Protein AF-A0A2Z2MKT6-F1 (afdb_monomer_lite)

Secondary structure (DSSP, 8-state):
----------HHHHHHH-HHHHHHHTTSTTHHHHHHTHHHHHHHT-THHHHHHHHHHHHHHHHHHHHHHHHHHHHHHHHHHHHHHHHHHHHHHHHHHHHHHHHHHHHHHHHHHHHHHHHHHHHHHHHHHHHHHHHHHHHHHHHHHHHHHHHHHHHHHHHHHHHHHHHHHTS-TTSHHHHHHHHHHHHHHHHHHHHHHHHHHHHHHHHHHHHHHHHHHHHHHHHHHHHHHHHHHHHHHHHHHHHHHHHHHHHHHHHHHHHHH--SSHHHHHHHHHHHHHHSS-HHHHHHHHHHHHHHHHHHHHHHHHHHHHHHHHHHHHHHHHHHHHHHHHT--

Foldseek 3Di:
DPPPDPPQCAPVNCCVPPVVVVVVLVVQPVSVVLVVCRVVCRVVSHCVVSVVVSVVSVVVVVVVVVVVVVVVVVVVVVVVVVVVVVVVVVVVVVVVVVVVVVVVVVVVVVVVVVVVVVVVCVVVVVVVVVVVVVVVVVVVVVVVVVVVVVVVVVVVVVVVVVVVCVVCVVPDPDPVVVVVVVVVVVVVVVVVVVVVVVVVVVVVVVVVVVVVVVVVVVVVVVVVVVVVVVVVVVVVVVVVVVVVVVVVVVVVVQVVLCVVQVDPGSVRSVVSVVVCCVPVPPPVVVVVVVVVVVVVVVVVVVVVVVVVVVVVVVVVVVVVVVVVVVVVVVVVD

Sequence (333 aa):
MFDKGKSGITWDYLKERHPEILSELKTLREWDTVKSIVPESEKLDDYSLLALQALASLIREFHIERNILGERIEILNGKLEDLRTEVRESNSSLEKRIKALEDAIRDIQRKMLFVEGVSNLIPRINELEEKMEANQAELLARLEKRYAQLIEERVDEMINQRLQEFERSILGISGDLAKTLREMQEKHETLVIENYRLKKEVEPLKAALRARESEIAELRKKLARCNELNKKIDELQRRVKEYEERVGTLSPIEKELLEITGAPTPEGAIALVKRMKSEYVPRSKLTPLLAEVKRLKSRIEELEDENRSLREKNEKLGQALKMLLERGEEEGE

Radius of gyration: 55.71 Å; chains: 1; bounding box: 122×64×164 Å

Organism: Thermococcus profundus (NCBI:txid49899)

pLDDT: mean 85.47, std 13.44, range [38.0, 97.88]

Structure (mmCIF, N/CA/C/O backbone):
data_AF-A0A2Z2MKT6-F1
#
_entry.id   AF-A0A2Z2MKT6-F1
#
loop_
_atom_site.group_PDB
_atom_site.id
_atom_site.type_symbol
_atom_site.label_atom_id
_atom_site.label_alt_id
_atom_site.label_comp_id
_atom_site.label_asym_id
_atom_site.label_entity_id
_atom_site.label_seq_id
_atom_site.pdbx_PDB_ins_code
_atom_site.Cartn_x
_atom_site.Cartn_y
_atom_site.Cartn_z
_atom_site.occupancy
_atom_site.B_iso_or_equiv
_atom_site.auth_seq_id
_atom_site.auth_comp_id
_atom_site.auth_asym_id
_atom_site.auth_atom_id
_atom_site.pdbx_PDB_model_num
ATOM 1 N N . MET A 1 1 ? 65.022 4.794 -75.993 1.00 38.97 1 MET A N 1
ATOM 2 C CA . MET A 1 1 ? 63.906 5.623 -76.486 1.00 38.97 1 MET A CA 1
ATOM 3 C C . MET A 1 1 ? 62.897 5.687 -75.363 1.00 38.97 1 MET A C 1
ATOM 5 O O . MET A 1 1 ? 62.265 4.682 -75.085 1.00 38.97 1 MET A O 1
ATOM 9 N N . PHE A 1 2 ? 62.861 6.801 -74.636 1.00 38.22 2 PHE A N 1
ATOM 10 C CA . PHE A 1 2 ? 61.814 7.032 -73.648 1.00 38.22 2 PHE A CA 1
ATOM 11 C C . PHE A 1 2 ? 60.554 7.384 -74.430 1.00 38.22 2 PHE A C 1
ATOM 13 O O . PHE A 1 2 ? 60.544 8.395 -75.138 1.00 38.22 2 PHE A O 1
ATOM 20 N N . ASP A 1 3 ? 59.553 6.508 -74.373 1.00 39.09 3 ASP A N 1
ATOM 21 C CA . ASP A 1 3 ? 58.237 6.802 -74.919 1.00 39.09 3 ASP A CA 1
ATOM 22 C C . ASP A 1 3 ? 57.761 8.128 -74.332 1.00 39.09 3 ASP A C 1
ATOM 24 O O . ASP A 1 3 ? 57.785 8.347 -73.117 1.00 39.09 3 ASP A O 1
ATOM 28 N N . LYS A 1 4 ? 57.396 9.048 -75.226 1.00 38.00 4 LYS A N 1
ATOM 29 C CA . LYS A 1 4 ? 56.823 10.344 -74.881 1.00 38.00 4 LYS A CA 1
ATOM 30 C C . LYS A 1 4 ? 55.497 10.069 -74.183 1.00 38.00 4 LYS A C 1
ATOM 32 O O . LYS A 1 4 ? 54.496 9.776 -74.832 1.00 38.00 4 LYS A O 1
ATOM 37 N N . GLY A 1 5 ? 55.553 10.097 -72.856 1.00 41.53 5 GLY A N 1
ATOM 38 C CA . GLY A 1 5 ? 54.458 9.756 -71.972 1.00 41.53 5 GLY A CA 1
ATOM 39 C C . GLY A 1 5 ? 53.207 10.547 -72.313 1.00 41.53 5 GLY A C 1
ATOM 40 O O . GLY A 1 5 ? 53.200 11.776 -72.266 1.00 41.53 5 GLY A O 1
ATOM 41 N N . LYS A 1 6 ? 52.124 9.822 -72.589 1.00 49.78 6 LYS A N 1
ATOM 42 C CA . LYS A 1 6 ? 50.791 10.298 -72.238 1.00 49.78 6 LYS A CA 1
ATOM 43 C C . LYS A 1 6 ? 50.767 10.399 -70.713 1.00 49.78 6 LYS A C 1
ATOM 45 O O . LYS A 1 6 ? 50.411 9.446 -70.031 1.00 49.78 6 LYS A O 1
ATOM 50 N N . SER A 1 7 ? 51.244 11.519 -70.180 1.00 53.44 7 SER A N 1
ATOM 51 C CA . SER A 1 7 ? 51.191 11.859 -68.759 1.00 53.44 7 SER A CA 1
ATOM 52 C C . SER A 1 7 ? 49.772 12.295 -68.381 1.00 53.44 7 SER A C 1
ATOM 54 O O . SER A 1 7 ? 49.578 13.385 -67.849 1.00 53.44 7 SER A O 1
ATOM 56 N N . GLY A 1 8 ? 48.779 11.486 -68.747 1.00 61.91 8 GLY A N 1
ATOM 57 C CA . GLY A 1 8 ? 47.414 11.632 -68.262 1.00 61.91 8 GLY A CA 1
ATOM 58 C C . GLY A 1 8 ? 47.342 11.052 -66.856 1.00 61.91 8 GLY A C 1
ATOM 59 O O . GLY A 1 8 ? 48.018 10.064 -66.545 1.00 61.91 8 GLY A O 1
ATOM 60 N N . ILE A 1 9 ? 46.557 11.677 -65.987 1.00 72.44 9 ILE A N 1
ATOM 61 C CA . ILE A 1 9 ? 46.239 11.114 -64.675 1.00 72.44 9 ILE A CA 1
ATOM 62 C C . ILE A 1 9 ? 45.437 9.839 -64.956 1.00 72.44 9 ILE A C 1
ATOM 64 O O . ILE A 1 9 ? 44.327 9.905 -65.456 1.00 72.44 9 ILE A O 1
ATOM 68 N N . THR A 1 10 ? 46.003 8.663 -64.709 1.00 84.31 10 THR A N 1
ATOM 69 C CA . THR A 1 10 ? 45.304 7.377 -64.890 1.00 84.31 10 THR A CA 1
ATOM 70 C C . THR A 1 10 ? 44.830 6.834 -63.547 1.00 84.31 10 THR A C 1
ATOM 72 O O . THR A 1 10 ? 45.319 7.243 -62.489 1.00 84.31 10 THR A O 1
ATOM 75 N N . TRP A 1 11 ? 43.888 5.892 -63.551 1.00 84.88 11 TRP A N 1
ATOM 76 C CA . TRP A 1 11 ? 43.377 5.326 -62.307 1.00 84.88 11 TRP A CA 1
ATOM 77 C C . TRP A 1 11 ? 44.465 4.589 -61.529 1.00 84.88 11 TRP A C 1
ATOM 79 O O . TRP A 1 11 ? 44.512 4.646 -60.301 1.00 84.88 11 TRP A O 1
ATOM 89 N N . ASP A 1 12 ? 45.382 3.943 -62.245 1.00 86.06 12 ASP A N 1
ATOM 90 C CA . ASP A 1 12 ? 46.537 3.284 -61.645 1.00 86.06 12 ASP A CA 1
ATOM 91 C C . ASP A 1 12 ? 47.529 4.298 -61.055 1.00 86.06 12 ASP A C 1
ATOM 93 O O . ASP A 1 12 ? 48.023 4.084 -59.949 1.00 86.06 12 ASP 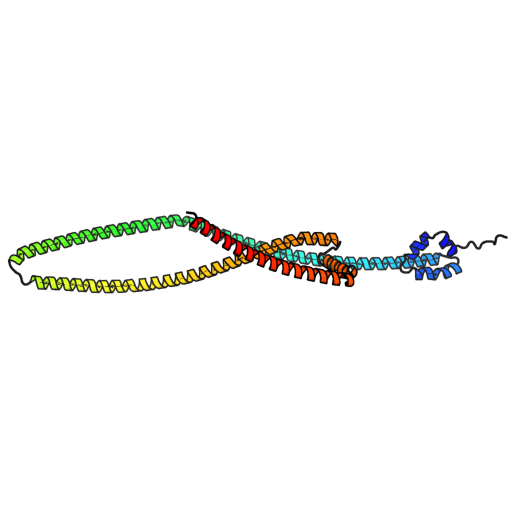A O 1
ATOM 97 N N . TYR A 1 13 ? 47.704 5.468 -61.684 1.00 86.88 13 TYR A N 1
ATOM 98 C CA . TYR A 1 13 ? 48.447 6.580 -61.080 1.00 86.88 13 TYR A CA 1
ATOM 99 C C . TYR A 1 13 ? 47.810 7.046 -59.759 1.00 86.88 13 TYR A C 1
ATOM 101 O O . TYR A 1 13 ? 48.517 7.229 -58.767 1.00 86.88 13 TYR A O 1
ATOM 109 N N . LEU A 1 14 ? 46.479 7.192 -59.702 1.00 83.62 14 LEU A N 1
ATOM 110 C CA . LEU A 1 14 ? 45.771 7.563 -58.467 1.00 83.62 14 LEU A CA 1
ATOM 111 C C . LEU A 1 14 ? 45.888 6.482 -57.380 1.00 83.62 14 LEU A C 1
ATOM 113 O O . LEU A 1 14 ? 46.044 6.823 -56.207 1.00 83.62 14 LEU A O 1
ATOM 117 N N . LYS A 1 15 ? 45.887 5.194 -57.748 1.00 86.44 15 LYS A N 1
ATOM 118 C CA . LYS A 1 15 ? 46.125 4.084 -56.806 1.00 86.44 15 LYS A CA 1
ATOM 119 C C . LYS A 1 15 ? 47.511 4.100 -56.191 1.00 86.44 15 LYS A C 1
ATOM 121 O O . LYS A 1 15 ? 47.635 3.842 -54.998 1.00 86.44 15 LYS A O 1
ATOM 126 N N . GLU A 1 16 ? 48.532 4.365 -56.996 1.00 88.69 16 GLU A N 1
ATOM 127 C CA . GLU A 1 16 ? 49.920 4.329 -56.541 1.00 88.69 16 GLU A CA 1
ATOM 128 C C . GLU A 1 16 ? 50.303 5.577 -55.741 1.00 88.69 16 GLU A C 1
ATOM 130 O O . GLU A 1 16 ? 51.014 5.476 -54.742 1.00 88.69 16 GLU A O 1
ATOM 135 N N . ARG A 1 17 ? 49.836 6.760 -56.160 1.00 89.31 17 ARG A N 1
ATOM 136 C CA . ARG A 1 17 ? 50.232 8.047 -55.562 1.00 89.31 17 ARG A CA 1
ATOM 137 C C . ARG A 1 17 ? 49.297 8.547 -54.466 1.00 89.31 17 ARG A C 1
ATOM 139 O O . ARG A 1 17 ? 49.757 9.285 -53.599 1.00 89.31 17 ARG A O 1
ATOM 146 N N . HIS A 1 18 ? 48.017 8.172 -54.496 1.00 88.25 18 HIS A N 1
ATOM 147 C CA . HIS A 1 18 ? 46.997 8.662 -53.561 1.00 88.25 18 HIS A CA 1
ATOM 148 C C . HIS A 1 18 ? 46.118 7.530 -52.995 1.00 88.25 18 HIS A C 1
ATOM 150 O O . HIS A 1 18 ? 44.888 7.578 -53.108 1.00 88.25 18 HIS A O 1
ATOM 156 N N . PRO A 1 19 ? 46.716 6.515 -52.343 1.00 90.00 19 PRO A N 1
ATOM 157 C CA . PRO A 1 19 ? 45.960 5.401 -51.772 1.00 90.00 19 PRO A CA 1
ATOM 158 C C . PRO A 1 19 ? 44.968 5.850 -50.687 1.00 90.00 19 PRO A C 1
ATOM 160 O O . PRO A 1 19 ? 43.903 5.251 -50.561 1.00 90.00 19 PRO A O 1
ATOM 163 N N . GLU A 1 20 ? 45.283 6.927 -49.960 1.00 90.62 20 GLU A N 1
ATOM 164 C CA . GLU A 1 20 ? 44.450 7.505 -48.895 1.00 90.62 20 GLU A CA 1
ATOM 165 C C . GLU A 1 20 ? 43.084 7.982 -49.418 1.00 90.62 20 GLU A C 1
ATOM 167 O O . GLU A 1 20 ? 42.042 7.688 -48.834 1.00 90.62 20 GLU A O 1
ATOM 172 N N . ILE A 1 21 ? 43.062 8.636 -50.584 1.00 87.94 21 ILE A N 1
ATOM 173 C CA . ILE A 1 21 ? 41.819 9.107 -51.215 1.00 87.94 21 ILE A CA 1
ATOM 174 C C . ILE A 1 21 ? 40.947 7.913 -51.616 1.00 87.94 21 ILE A C 1
ATOM 176 O O . ILE A 1 21 ? 39.730 7.934 -51.456 1.00 87.94 21 ILE A O 1
ATOM 180 N N . LEU A 1 22 ? 41.563 6.835 -52.106 1.00 86.75 22 LEU A N 1
ATOM 181 C CA . LEU A 1 22 ? 40.833 5.626 -52.474 1.00 86.75 22 LEU A CA 1
ATOM 182 C C . LEU A 1 22 ? 40.303 4.858 -51.269 1.00 86.75 22 LEU A C 1
ATOM 184 O O . LEU A 1 22 ? 39.253 4.230 -51.391 1.00 86.75 22 LEU A O 1
ATOM 188 N N . SER A 1 23 ? 41.007 4.857 -50.133 1.00 88.62 23 SER A N 1
ATOM 189 C CA . SER A 1 23 ? 40.460 4.275 -48.906 1.00 88.62 23 SER A CA 1
ATOM 190 C C . SER A 1 23 ? 39.225 5.032 -48.441 1.00 88.62 23 SER A C 1
ATOM 192 O O . SER A 1 23 ? 38.233 4.380 -48.139 1.00 88.62 23 SER A O 1
ATOM 194 N N . GLU A 1 24 ? 39.245 6.366 -48.482 1.00 89.38 24 GLU A N 1
ATOM 195 C CA . GLU A 1 24 ? 38.088 7.192 -48.121 1.00 89.38 24 GLU A CA 1
ATOM 196 C C . GLU A 1 24 ? 36.922 6.986 -49.092 1.00 89.38 24 GLU A C 1
ATOM 198 O O . GLU A 1 24 ? 35.803 6.718 -48.668 1.00 89.38 24 GLU A O 1
ATOM 203 N N . LEU A 1 25 ? 37.164 6.987 -50.407 1.00 89.25 25 LEU A N 1
ATOM 204 C CA . LEU A 1 25 ? 36.097 6.750 -51.387 1.00 89.25 25 LEU A CA 1
ATOM 205 C C . LEU A 1 25 ? 35.468 5.354 -51.267 1.00 89.25 25 LEU A C 1
ATOM 207 O O . LEU A 1 25 ? 34.276 5.198 -51.522 1.00 89.25 25 LEU A O 1
ATOM 211 N N . LYS A 1 26 ? 36.241 4.344 -50.850 1.00 91.50 26 LYS A N 1
ATOM 212 C CA . LYS A 1 26 ? 35.724 2.995 -50.570 1.00 91.50 26 LYS A CA 1
ATOM 213 C C . LYS A 1 26 ? 34.802 2.938 -49.355 1.00 91.50 26 LYS A C 1
ATOM 215 O O . LYS A 1 26 ? 34.078 1.954 -49.228 1.00 91.50 26 LYS A O 1
ATOM 220 N N . THR A 1 27 ? 34.838 3.934 -48.466 1.00 91.69 27 THR A N 1
ATOM 221 C CA . THR A 1 27 ? 33.906 4.006 -47.328 1.00 91.69 27 THR A CA 1
ATOM 222 C C . THR A 1 27 ? 32.500 4.420 -47.746 1.00 91.69 27 THR A C 1
ATOM 224 O O . THR A 1 27 ? 31.555 4.135 -47.013 1.00 91.69 27 THR A O 1
ATOM 227 N N . LEU A 1 28 ? 32.347 5.016 -48.936 1.00 91.25 28 LEU A N 1
ATOM 228 C CA . LEU A 1 28 ? 31.042 5.370 -49.479 1.00 91.25 28 LEU A CA 1
ATOM 229 C C . LEU A 1 28 ? 30.193 4.110 -49.658 1.00 91.25 28 LEU A C 1
ATOM 231 O O . LEU A 1 28 ? 30.602 3.125 -50.279 1.00 91.25 28 LEU A O 1
ATOM 235 N N . ARG A 1 29 ? 28.958 4.173 -49.175 1.00 89.31 29 ARG A N 1
ATOM 236 C CA . ARG A 1 29 ? 27.932 3.139 -49.323 1.00 89.31 29 ARG A CA 1
ATOM 237 C C . ARG A 1 29 ? 27.661 2.793 -50.786 1.00 89.31 29 ARG A C 1
ATOM 239 O O . ARG A 1 29 ? 27.352 1.646 -51.094 1.00 89.31 29 ARG A O 1
ATOM 246 N N . GLU A 1 30 ? 27.783 3.768 -51.684 1.00 91.88 30 GLU A N 1
ATOM 247 C CA . GLU A 1 30 ? 27.633 3.573 -53.132 1.00 91.88 30 GLU A CA 1
ATOM 248 C C . GLU A 1 30 ? 28.969 3.530 -53.894 1.00 91.88 30 GLU A C 1
ATOM 250 O O . GLU A 1 30 ? 29.020 3.852 -55.085 1.00 91.88 30 GLU A O 1
ATOM 255 N N . TRP A 1 31 ? 30.058 3.118 -53.239 1.00 93.00 31 TRP A N 1
ATOM 256 C CA . TRP A 1 31 ? 31.385 3.031 -53.854 1.00 93.00 31 TRP A CA 1
ATOM 257 C C . TRP A 1 31 ? 31.396 2.295 -55.202 1.00 93.00 31 TRP A C 1
ATOM 259 O O . TRP A 1 31 ? 32.050 2.751 -56.137 1.00 93.00 31 TRP A O 1
ATOM 269 N N . ASP A 1 32 ? 30.641 1.204 -55.352 1.00 91.88 32 ASP A N 1
ATOM 270 C CA . ASP A 1 32 ? 30.570 0.466 -56.622 1.00 91.88 32 ASP A CA 1
ATOM 271 C C . ASP A 1 32 ? 30.012 1.321 -57.770 1.00 91.88 32 ASP A C 1
ATOM 273 O O . ASP A 1 32 ? 30.471 1.216 -58.909 1.00 91.88 32 ASP A O 1
ATOM 277 N N . THR A 1 33 ? 29.086 2.232 -57.461 1.00 91.88 33 THR A N 1
ATOM 278 C CA . THR A 1 33 ? 28.538 3.192 -58.428 1.00 91.88 33 THR A CA 1
ATOM 279 C C . THR A 1 33 ? 29.592 4.230 -58.803 1.00 91.88 33 THR A C 1
ATOM 281 O O . THR A 1 33 ? 29.796 4.496 -59.984 1.00 91.88 33 THR A O 1
ATOM 284 N N . VAL A 1 34 ? 30.326 4.766 -57.824 1.00 92.06 34 VAL A N 1
ATOM 285 C CA . VAL A 1 34 ? 31.430 5.716 -58.061 1.00 92.06 34 VAL A CA 1
ATOM 286 C C . VAL A 1 34 ? 32.536 5.064 -58.899 1.00 92.06 34 VAL A C 1
ATOM 288 O O . VAL A 1 34 ? 32.983 5.620 -59.900 1.00 92.06 34 VAL A O 1
ATOM 291 N N . LYS A 1 35 ? 32.926 3.834 -58.556 1.00 92.31 35 LYS A N 1
ATOM 292 C CA . LYS A 1 35 ? 33.941 3.047 -59.263 1.00 92.31 35 LYS A CA 1
ATOM 293 C C . LYS A 1 35 ? 33.543 2.730 -60.706 1.00 92.31 35 LYS A C 1
ATOM 295 O O . LYS A 1 35 ? 34.417 2.649 -61.565 1.00 92.31 35 LYS A O 1
ATOM 300 N N . SER A 1 36 ? 32.251 2.558 -60.987 1.00 92.69 36 SER A N 1
ATOM 301 C CA . SER A 1 36 ? 31.764 2.235 -62.336 1.00 92.69 36 SER A CA 1
ATOM 302 C C . SER A 1 36 ? 32.008 3.343 -63.370 1.00 92.69 36 SER A C 1
ATOM 304 O O . SER A 1 36 ? 32.070 3.045 -64.560 1.00 92.69 36 SER A O 1
ATOM 306 N N . ILE A 1 37 ? 32.221 4.586 -62.922 1.00 93.19 37 ILE A N 1
ATOM 307 C CA . ILE A 1 37 ? 32.457 5.759 -63.781 1.00 93.19 37 ILE A CA 1
ATOM 308 C C . ILE A 1 37 ? 33.936 5.921 -64.155 1.00 93.19 37 ILE A C 1
ATOM 310 O O . ILE A 1 37 ? 34.261 6.583 -65.137 1.00 93.19 37 ILE A O 1
ATOM 314 N N . VAL A 1 38 ? 34.849 5.252 -63.445 1.00 90.81 38 VAL A N 1
ATOM 315 C CA . VAL A 1 38 ? 36.299 5.330 -63.697 1.00 90.81 38 VAL A CA 1
ATOM 316 C C . VAL A 1 38 ? 36.673 5.089 -65.172 1.00 90.81 38 VAL A C 1
ATOM 318 O O . VAL A 1 38 ? 37.404 5.914 -65.716 1.00 90.81 38 VAL A O 1
ATOM 321 N N . PRO A 1 39 ? 36.152 4.060 -65.877 1.00 90.44 39 PRO A N 1
ATOM 322 C CA . PRO A 1 39 ? 36.489 3.836 -67.285 1.00 90.44 39 PRO A CA 1
ATOM 323 C C . PRO A 1 39 ? 35.972 4.933 -68.225 1.00 90.44 39 PRO A C 1
ATOM 325 O O . PRO A 1 39 ? 36.495 5.102 -69.323 1.00 90.44 39 PRO A O 1
ATOM 328 N N . GLU A 1 40 ? 34.911 5.643 -67.842 1.00 89.44 40 GLU A N 1
ATOM 329 C CA . GLU A 1 40 ? 34.357 6.764 -68.605 1.00 89.44 40 GLU A CA 1
ATOM 330 C C . GLU A 1 40 ? 35.180 8.036 -68.376 1.00 89.44 40 GLU A C 1
ATOM 332 O O . GLU A 1 40 ? 35.564 8.694 -69.343 1.00 89.44 40 GLU A O 1
ATOM 337 N N . SER A 1 41 ? 35.564 8.311 -67.127 1.00 89.31 41 SER A N 1
ATOM 338 C CA . SER A 1 41 ? 36.512 9.379 -66.781 1.00 89.31 41 SER A CA 1
ATOM 339 C C . SER A 1 41 ? 37.878 9.192 -67.445 1.00 89.31 41 SER A C 1
ATOM 341 O O . SER A 1 41 ? 38.442 10.155 -67.957 1.00 89.31 41 SER A O 1
ATOM 343 N N . GLU A 1 42 ? 38.387 7.958 -67.520 1.00 87.94 42 GLU A N 1
ATOM 344 C CA . GLU A 1 42 ? 39.642 7.642 -68.219 1.00 87.94 42 GLU A CA 1
ATOM 345 C C . GLU A 1 42 ? 39.556 7.854 -69.733 1.00 87.94 42 GLU A C 1
ATOM 347 O O . GLU A 1 42 ? 40.523 8.297 -70.349 1.00 87.94 42 GLU A O 1
ATOM 352 N N . LYS A 1 43 ? 38.404 7.563 -70.352 1.00 88.94 43 LYS A N 1
ATOM 353 C CA . LYS A 1 43 ? 38.190 7.814 -71.789 1.00 88.94 43 LYS A CA 1
ATOM 354 C C . LYS A 1 43 ? 38.140 9.303 -72.120 1.00 88.94 43 LYS A C 1
ATOM 356 O O . LYS A 1 43 ? 38.530 9.679 -73.223 1.00 88.94 43 LYS A O 1
ATOM 361 N N . LEU A 1 44 ? 37.626 10.115 -71.198 1.00 86.75 44 LEU A N 1
ATOM 362 C CA . LEU A 1 44 ? 37.499 11.564 -71.349 1.00 86.75 44 LEU A CA 1
ATOM 363 C C . LEU A 1 44 ? 38.747 12.332 -70.884 1.00 86.75 44 LEU A C 1
ATOM 365 O O . LEU A 1 44 ? 38.826 13.530 -71.136 1.00 86.75 44 LEU A O 1
ATOM 369 N N . ASP A 1 45 ? 39.705 11.653 -70.239 1.00 85.69 45 ASP A N 1
ATOM 370 C CA . ASP A 1 45 ? 40.863 12.255 -69.552 1.00 85.69 45 ASP A CA 1
ATOM 371 C C . ASP A 1 45 ? 40.443 13.337 -68.529 1.00 85.69 45 ASP A C 1
ATOM 373 O O . ASP A 1 45 ? 41.161 14.303 -68.275 1.00 85.69 45 ASP A O 1
ATOM 377 N N . ASP A 1 46 ? 39.247 13.175 -67.943 1.00 85.75 46 ASP A N 1
ATOM 378 C CA . ASP A 1 46 ? 38.637 14.112 -66.996 1.00 85.75 46 ASP A CA 1
ATOM 379 C C . ASP A 1 46 ? 38.005 13.376 -65.801 1.00 85.75 46 ASP A C 1
ATOM 381 O O . ASP A 1 46 ? 36.962 12.718 -65.886 1.00 85.75 46 ASP A O 1
ATOM 385 N N . TYR A 1 47 ? 38.645 13.529 -64.641 1.00 89.25 47 TYR A N 1
ATOM 386 C CA . TYR A 1 47 ? 38.204 12.959 -63.365 1.00 89.25 47 TYR A CA 1
ATOM 387 C C . TYR A 1 47 ? 37.220 13.851 -62.609 1.00 89.25 47 TYR A C 1
ATOM 389 O O . TYR A 1 47 ? 36.742 13.459 -61.542 1.00 89.25 47 TYR A O 1
ATOM 397 N N . SER A 1 48 ? 36.858 15.014 -63.156 1.00 89.81 48 SER A N 1
ATOM 398 C CA . SER A 1 48 ? 35.801 15.858 -62.593 1.00 89.81 48 SER A CA 1
ATOM 399 C C . SER A 1 48 ? 34.477 15.097 -62.526 1.00 89.81 48 SER A C 1
ATOM 401 O O . SER A 1 48 ? 33.735 15.247 -61.559 1.00 89.81 48 SER A O 1
ATOM 403 N N . LEU A 1 49 ? 34.210 14.208 -63.492 1.00 87.50 49 LEU A N 1
ATOM 404 C CA . LEU A 1 49 ? 33.024 13.348 -63.489 1.00 87.50 49 LEU A CA 1
ATOM 405 C C . LEU A 1 49 ? 33.038 12.340 -62.325 1.00 87.50 49 LEU A C 1
ATOM 407 O O . LEU A 1 49 ? 32.036 12.200 -61.624 1.00 87.50 49 LEU A O 1
ATOM 411 N N . LEU A 1 50 ? 34.181 11.692 -62.065 1.00 89.94 50 LEU A N 1
ATOM 412 C CA . LEU A 1 50 ? 34.355 10.803 -60.911 1.00 89.94 50 LEU A CA 1
ATOM 413 C C . LEU A 1 50 ? 34.172 11.567 -59.591 1.00 89.94 50 LEU A C 1
ATOM 415 O O . LEU A 1 50 ? 33.493 11.083 -58.686 1.00 89.94 50 LEU A O 1
ATOM 419 N N . ALA A 1 51 ? 34.750 12.768 -59.488 1.00 90.44 51 ALA A N 1
ATOM 420 C CA . ALA A 1 51 ? 34.636 13.618 -58.305 1.00 90.44 51 ALA A CA 1
ATOM 421 C C . ALA A 1 51 ? 33.188 14.074 -58.061 1.00 90.44 51 ALA A C 1
ATOM 423 O O . ALA A 1 51 ? 32.707 14.013 -56.930 1.00 90.44 51 ALA A O 1
ATOM 424 N N . LEU A 1 52 ? 32.468 14.472 -59.116 1.00 92.94 52 LEU A N 1
ATOM 425 C CA . LEU A 1 52 ? 31.050 14.831 -59.040 1.00 92.94 52 LEU A CA 1
ATOM 426 C C . LEU A 1 52 ? 30.188 13.640 -58.620 1.00 92.94 52 LEU A C 1
ATOM 428 O O . LEU A 1 52 ? 29.304 13.807 -57.783 1.00 92.94 52 LEU A O 1
ATOM 432 N N . GLN A 1 53 ? 30.463 12.440 -59.138 1.00 91.88 53 GLN A N 1
ATOM 433 C CA . GLN A 1 53 ? 29.738 11.240 -58.725 1.00 91.88 53 GLN A CA 1
ATOM 434 C C . GLN A 1 53 ? 30.009 10.882 -57.263 1.00 91.88 53 GLN A C 1
ATOM 436 O O . GLN A 1 53 ? 29.069 10.592 -56.524 1.00 91.88 53 GLN A O 1
ATOM 441 N N . ALA A 1 54 ? 31.272 10.924 -56.830 1.00 91.38 54 ALA A N 1
ATOM 442 C CA . ALA A 1 54 ? 31.642 10.693 -55.438 1.00 91.38 54 ALA A CA 1
ATOM 443 C C . ALA A 1 54 ? 30.944 11.691 -54.502 1.00 91.38 54 ALA A C 1
ATOM 445 O O . ALA A 1 54 ? 30.358 11.296 -53.495 1.00 91.38 54 ALA A O 1
ATOM 446 N N . LEU A 1 55 ? 30.929 12.974 -54.875 1.00 93.50 55 LEU A N 1
ATOM 447 C CA . LEU A 1 55 ? 30.249 14.030 -54.130 1.00 93.50 55 LEU A CA 1
ATOM 448 C C . LEU A 1 55 ? 28.725 13.830 -54.114 1.00 93.50 55 LEU A C 1
ATOM 450 O O . LEU A 1 55 ? 28.095 14.005 -53.073 1.00 93.50 55 LEU A O 1
ATOM 454 N N . ALA A 1 56 ? 28.121 13.403 -55.224 1.00 92.94 56 ALA A N 1
ATOM 455 C CA . ALA A 1 56 ? 26.693 13.095 -55.294 1.00 92.94 56 ALA A CA 1
ATOM 456 C C . ALA A 1 56 ? 26.303 11.881 -54.431 1.00 92.94 56 ALA A C 1
ATOM 458 O O . ALA A 1 56 ? 25.233 11.883 -53.817 1.00 92.94 56 ALA A O 1
ATOM 459 N N . SER A 1 57 ? 27.140 10.842 -54.371 1.00 92.75 57 SER A N 1
ATOM 460 C CA . SER A 1 57 ? 26.939 9.700 -53.466 1.00 92.75 57 SER A CA 1
ATOM 461 C C . SER A 1 57 ? 27.099 10.112 -51.999 1.00 92.75 57 SER A C 1
ATOM 463 O O . SER A 1 57 ? 26.221 9.809 -51.195 1.00 92.75 57 SER A O 1
ATOM 465 N N . LEU A 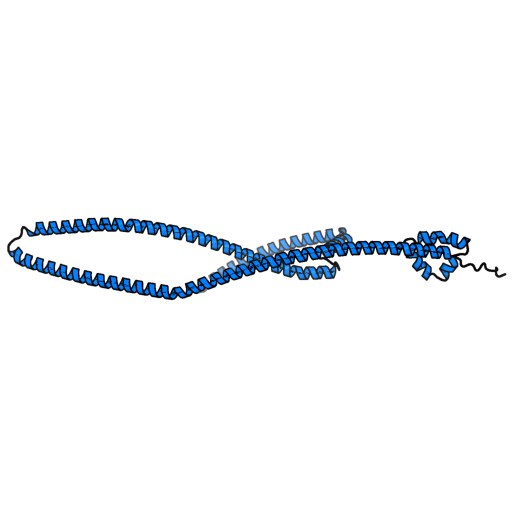1 58 ? 28.116 10.914 -51.669 1.00 93.94 58 LEU A N 1
ATOM 466 C CA . LEU A 1 58 ? 28.312 11.450 -50.319 1.00 93.94 58 LEU A CA 1
ATOM 467 C C . LEU A 1 58 ? 27.123 12.314 -49.852 1.00 93.94 58 LEU A C 1
ATOM 469 O O . LEU A 1 58 ? 26.624 12.146 -48.742 1.00 93.94 58 LEU A O 1
ATOM 473 N N . ILE A 1 59 ? 26.608 13.210 -50.705 1.00 94.38 59 ILE A N 1
ATOM 474 C CA . ILE A 1 59 ? 25.420 14.026 -50.387 1.00 94.38 59 ILE A CA 1
ATOM 475 C C . ILE A 1 59 ? 24.194 13.146 -50.119 1.00 94.38 59 ILE A C 1
ATOM 477 O O . ILE A 1 59 ? 23.402 13.459 -49.224 1.00 94.38 59 ILE A O 1
ATOM 481 N N . ARG A 1 60 ? 24.013 12.065 -50.889 1.00 92.69 60 ARG A N 1
ATOM 482 C CA . ARG A 1 60 ? 22.908 11.116 -50.690 1.00 92.69 60 ARG A CA 1
ATOM 483 C C . ARG A 1 60 ? 23.034 10.379 -49.363 1.00 92.69 60 ARG A C 1
ATOM 485 O O . ARG A 1 60 ? 22.043 10.283 -48.644 1.00 92.69 60 ARG A O 1
ATOM 492 N N . GLU A 1 61 ? 24.231 9.924 -49.010 1.00 93.25 61 GLU A N 1
ATOM 493 C CA . GLU A 1 61 ? 24.501 9.301 -47.711 1.00 93.25 61 GLU A CA 1
ATOM 494 C C . GLU A 1 61 ? 24.190 10.253 -46.556 1.00 93.25 61 GLU A C 1
ATOM 496 O O . GLU A 1 61 ? 23.398 9.898 -45.683 1.00 93.25 61 GLU A O 1
ATOM 501 N N . PHE A 1 62 ? 24.666 11.501 -46.618 1.00 94.81 62 PHE A N 1
ATOM 502 C CA . PHE A 1 62 ? 24.322 12.517 -45.620 1.00 94.81 62 PHE A CA 1
ATOM 503 C C . PHE A 1 62 ? 22.814 12.772 -45.515 1.00 94.81 62 PHE A C 1
ATOM 505 O O . PHE A 1 62 ? 22.297 12.959 -44.414 1.00 94.81 62 PHE A O 1
ATOM 512 N N . HIS A 1 63 ? 22.077 12.772 -46.630 1.00 95.62 63 HIS A N 1
ATOM 513 C CA . HIS A 1 63 ? 20.617 12.907 -46.593 1.00 95.62 63 HIS A CA 1
ATOM 514 C C . HIS A 1 63 ? 19.946 11.723 -45.892 1.00 95.62 63 HIS A C 1
ATOM 516 O O . HIS A 1 63 ? 19.024 11.931 -45.103 1.00 95.62 63 HIS A O 1
ATOM 522 N N . ILE A 1 64 ? 20.408 10.499 -46.157 1.00 94.31 64 ILE A N 1
ATOM 523 C CA . ILE A 1 64 ? 19.897 9.287 -45.508 1.00 94.31 64 ILE A CA 1
ATOM 524 C C . ILE A 1 64 ? 20.184 9.335 -44.005 1.00 94.31 64 ILE A C 1
ATOM 526 O O . ILE A 1 64 ? 19.272 9.133 -43.207 1.00 94.31 64 ILE A O 1
ATOM 530 N N . GLU A 1 65 ? 21.417 9.649 -43.608 1.00 95.56 65 GLU A N 1
ATOM 531 C CA . GLU A 1 65 ? 21.797 9.759 -42.196 1.00 95.56 65 GLU A CA 1
ATOM 532 C C . GLU A 1 65 ? 21.009 10.848 -41.474 1.00 95.56 65 GLU A C 1
ATOM 534 O O . GLU A 1 65 ? 20.488 10.613 -40.385 1.00 95.56 65 GLU A O 1
ATOM 539 N N . ARG A 1 66 ? 20.849 12.020 -42.099 1.00 97.12 66 ARG A N 1
ATOM 540 C CA . ARG A 1 66 ? 20.027 13.107 -41.561 1.00 97.12 66 ARG A CA 1
ATOM 541 C C . ARG A 1 66 ? 18.584 12.660 -41.342 1.00 97.12 66 ARG A C 1
ATOM 543 O O . ARG A 1 66 ? 18.010 12.996 -40.312 1.00 97.12 66 ARG A O 1
ATOM 550 N N . ASN A 1 67 ? 18.003 11.913 -42.279 1.00 96.38 67 ASN A N 1
ATOM 551 C CA . ASN A 1 67 ? 16.636 11.413 -42.141 1.00 96.38 67 ASN A CA 1
ATOM 552 C C . ASN A 1 67 ? 16.530 10.396 -40.993 1.00 96.38 67 ASN A C 1
ATOM 554 O O . ASN A 1 67 ? 15.650 10.535 -40.151 1.00 96.38 67 ASN A O 1
ATOM 558 N N . ILE A 1 68 ? 17.471 9.450 -40.888 1.00 96.12 68 ILE A N 1
ATOM 559 C CA . ILE A 1 68 ? 17.521 8.479 -39.779 1.00 96.12 68 ILE A CA 1
ATOM 560 C C . ILE A 1 68 ? 17.680 9.191 -38.427 1.00 96.12 68 ILE A C 1
ATOM 562 O O . ILE A 1 68 ? 17.055 8.815 -37.435 1.00 96.12 68 ILE A O 1
ATOM 566 N N . LEU A 1 69 ? 18.526 10.222 -38.361 1.00 97.50 69 LEU A N 1
ATOM 567 C CA . LEU A 1 69 ? 18.679 11.043 -37.161 1.00 97.50 69 LEU A CA 1
ATOM 568 C C . LEU A 1 69 ? 17.397 11.822 -36.845 1.00 97.50 69 LEU A C 1
ATOM 570 O O . LEU A 1 69 ? 17.020 11.888 -35.678 1.00 97.50 69 LEU A O 1
ATOM 574 N N . GLY A 1 70 ? 16.708 12.349 -37.859 1.00 97.81 70 GLY A N 1
ATOM 575 C CA . GLY A 1 70 ? 15.397 12.985 -37.721 1.00 97.81 70 GLY A CA 1
ATOM 576 C C . GLY A 1 70 ? 14.358 12.042 -37.113 1.00 97.81 70 GLY A C 1
ATOM 577 O O . GLY A 1 70 ? 13.768 12.370 -36.088 1.00 97.81 70 GLY A O 1
ATOM 578 N N . GLU A 1 71 ? 14.224 10.830 -37.657 1.00 97.25 71 GLU A N 1
ATOM 579 C CA . GLU A 1 71 ? 13.332 9.789 -37.125 1.00 97.25 71 GLU A CA 1
ATOM 580 C C . GLU A 1 71 ? 13.677 9.431 -35.672 1.00 97.25 71 GLU A C 1
ATOM 582 O O . GLU A 1 71 ? 12.801 9.310 -34.815 1.00 97.25 71 GLU A O 1
ATOM 587 N N . ARG A 1 72 ? 14.971 9.301 -35.349 1.00 97.75 72 ARG A N 1
ATOM 588 C CA . ARG A 1 72 ? 15.418 9.047 -33.970 1.00 97.75 72 ARG A CA 1
ATOM 589 C C . ARG A 1 72 ? 15.053 10.190 -33.026 1.00 97.75 72 ARG A C 1
ATOM 591 O O . ARG A 1 72 ? 14.644 9.917 -31.899 1.00 97.75 72 ARG A O 1
ATOM 598 N N . ILE A 1 73 ? 15.201 11.440 -33.461 1.00 97.56 73 ILE A N 1
ATOM 599 C CA . ILE A 1 73 ? 14.815 12.621 -32.680 1.00 97.56 73 ILE A CA 1
ATOM 600 C C . ILE A 1 73 ? 13.303 12.632 -32.446 1.00 97.56 73 ILE A C 1
ATOM 602 O O . ILE A 1 73 ? 12.873 12.866 -31.320 1.00 97.56 73 ILE A O 1
ATOM 606 N N . GLU A 1 74 ? 12.495 12.327 -33.460 1.00 97.88 74 GLU A N 1
ATOM 607 C CA . GLU A 1 74 ? 11.037 12.232 -33.322 1.00 97.88 74 GLU A CA 1
ATOM 608 C C . GLU A 1 74 ? 10.625 11.147 -32.321 1.00 97.88 74 GLU A C 1
ATOM 610 O O . GLU A 1 74 ? 9.830 11.413 -31.420 1.00 97.88 74 GLU A O 1
ATOM 615 N N . ILE A 1 75 ? 11.229 9.956 -32.400 1.00 97.44 75 ILE A N 1
ATOM 616 C CA . ILE A 1 75 ? 10.982 8.868 -31.441 1.00 97.44 75 ILE A CA 1
ATOM 617 C C . ILE A 1 75 ? 11.367 9.289 -30.017 1.00 97.44 75 ILE A C 1
ATOM 619 O O . ILE A 1 75 ? 10.636 9.007 -29.067 1.00 97.44 75 ILE A O 1
ATOM 623 N N . LEU A 1 76 ? 12.519 9.945 -29.845 1.00 96.69 76 LEU A N 1
ATOM 624 C CA . LEU A 1 76 ? 12.963 10.422 -28.534 1.00 96.69 76 LEU A CA 1
ATOM 625 C C . LEU A 1 76 ? 12.037 11.506 -27.980 1.00 96.69 76 LEU A C 1
ATOM 627 O O . LEU A 1 76 ? 11.723 11.472 -26.794 1.00 96.69 76 LEU A O 1
ATOM 631 N N . ASN A 1 77 ? 11.560 12.421 -28.824 1.00 97.25 77 ASN A N 1
ATOM 632 C CA . ASN A 1 77 ? 10.589 13.437 -28.429 1.00 97.25 77 ASN A CA 1
ATOM 633 C C . ASN A 1 77 ? 9.251 12.815 -28.016 1.00 97.25 77 ASN A C 1
ATOM 635 O O . ASN A 1 77 ? 8.686 13.240 -27.012 1.00 97.25 77 ASN A O 1
ATOM 639 N N . GLY A 1 78 ? 8.785 11.780 -28.726 1.00 97.81 78 GLY A N 1
ATOM 640 C CA . GLY A 1 78 ? 7.601 11.010 -28.334 1.00 97.81 78 GLY A CA 1
ATOM 641 C C . GLY A 1 78 ? 7.760 10.391 -26.945 1.00 97.81 78 GLY A C 1
ATOM 642 O O . GLY A 1 78 ? 6.974 10.682 -26.050 1.00 97.81 78 GLY A O 1
ATOM 643 N N . LYS A 1 79 ? 8.856 9.654 -26.716 1.00 97.62 79 LYS A N 1
ATOM 644 C CA . LYS A 1 79 ? 9.163 9.065 -25.397 1.00 97.62 79 LYS A CA 1
ATOM 645 C C . LYS A 1 79 ? 9.278 10.109 -24.288 1.00 97.62 79 LYS A C 1
ATOM 647 O O . LYS A 1 79 ? 8.924 9.839 -23.145 1.00 97.62 79 LYS A O 1
ATOM 652 N N . LEU A 1 80 ? 9.818 11.285 -24.600 1.00 97.25 80 LEU A N 1
ATOM 653 C CA . LEU A 1 80 ? 9.960 12.373 -23.639 1.00 97.25 80 LEU A CA 1
ATOM 654 C C . LEU A 1 80 ? 8.592 12.947 -23.256 1.00 97.25 80 LEU A C 1
ATOM 656 O O . LEU A 1 80 ? 8.374 13.248 -22.083 1.00 97.25 80 LEU A O 1
ATOM 660 N N . GLU A 1 81 ? 7.674 13.081 -24.211 1.00 97.62 81 GLU A N 1
ATOM 661 C CA . GLU A 1 81 ? 6.314 13.530 -23.922 1.00 97.62 81 GLU A CA 1
ATOM 662 C C . GLU A 1 81 ? 5.522 12.472 -23.145 1.00 97.62 81 GLU A C 1
ATOM 664 O O . GLU A 1 81 ? 4.890 12.821 -22.150 1.00 97.62 81 GLU A O 1
ATOM 669 N N . ASP A 1 82 ? 5.660 11.188 -23.488 1.00 97.06 82 ASP A N 1
ATOM 670 C CA . ASP A 1 82 ? 5.076 10.082 -22.718 1.00 97.06 82 ASP A CA 1
ATOM 671 C C . ASP A 1 82 ? 5.555 10.130 -21.256 1.00 97.06 82 ASP A C 1
ATOM 673 O O . ASP A 1 82 ? 4.743 10.221 -20.333 1.00 97.06 82 ASP A O 1
ATOM 677 N N . LEU A 1 83 ? 6.872 10.229 -21.028 1.00 96.25 83 LEU A N 1
ATOM 678 C CA . LEU A 1 83 ? 7.443 10.374 -19.683 1.00 96.25 83 LEU A CA 1
ATOM 679 C C . LEU A 1 83 ? 6.932 11.626 -18.958 1.00 96.25 83 LEU A C 1
ATOM 681 O O . LEU A 1 83 ? 6.671 11.589 -17.755 1.00 96.25 83 LEU A O 1
ATOM 685 N N . ARG A 1 84 ? 6.762 12.754 -19.659 1.00 97.00 84 ARG A N 1
ATOM 686 C CA . ARG A 1 84 ? 6.171 13.961 -19.061 1.00 97.00 84 ARG A CA 1
ATOM 687 C C . ARG A 1 84 ? 4.727 13.731 -18.635 1.00 97.00 84 ARG A C 1
ATOM 689 O O . ARG A 1 84 ? 4.336 14.244 -17.584 1.00 97.00 84 ARG A O 1
ATOM 696 N N . THR A 1 85 ? 3.938 13.007 -19.425 1.00 96.94 85 THR A N 1
ATOM 697 C CA . THR A 1 85 ? 2.554 12.684 -19.063 1.00 96.94 85 THR A CA 1
ATOM 698 C C . THR A 1 85 ? 2.497 11.747 -17.861 1.00 96.94 85 THR A C 1
ATOM 700 O O . THR A 1 85 ? 1.825 12.083 -16.887 1.00 96.94 85 THR A O 1
ATOM 703 N N . GLU A 1 86 ? 3.300 10.681 -17.839 1.00 96.25 86 GLU A N 1
ATOM 704 C CA . GLU A 1 86 ? 3.399 9.756 -16.704 1.00 96.25 86 GLU A CA 1
ATOM 705 C C . GLU A 1 86 ? 3.818 10.472 -15.410 1.00 96.25 86 GLU A C 1
ATOM 707 O O . GLU A 1 86 ? 3.217 10.272 -14.351 1.00 96.25 86 GLU A O 1
ATOM 712 N N . VAL A 1 87 ? 4.808 11.370 -15.481 1.00 96.50 87 VAL A N 1
ATOM 713 C CA . VAL A 1 87 ? 5.248 12.167 -14.323 1.00 96.50 87 VAL A CA 1
ATOM 714 C C . VAL A 1 87 ? 4.138 13.098 -13.833 1.00 96.50 87 VAL A C 1
ATOM 716 O O . VAL A 1 87 ? 3.930 13.217 -12.624 1.00 96.50 87 VAL A O 1
ATOM 719 N N . ARG A 1 88 ? 3.391 13.748 -14.736 1.00 96.75 88 ARG A N 1
ATOM 720 C CA . ARG A 1 88 ? 2.248 14.597 -14.355 1.00 96.75 88 ARG A CA 1
ATOM 721 C C . ARG A 1 88 ? 1.146 13.788 -13.677 1.00 96.75 88 ARG A C 1
ATOM 723 O O . ARG A 1 88 ? 0.622 14.221 -12.651 1.00 96.75 88 ARG A O 1
ATOM 730 N N . GLU A 1 89 ? 0.809 12.622 -14.216 1.00 96.31 89 GLU A N 1
ATOM 731 C CA . GLU A 1 89 ? -0.202 11.737 -13.638 1.00 96.31 89 GLU A CA 1
ATOM 732 C C . GLU A 1 89 ? 0.225 11.225 -12.260 1.00 96.31 89 GLU A C 1
ATOM 734 O O . GLU A 1 89 ? -0.540 11.349 -11.297 1.00 96.31 89 GLU A O 1
ATOM 739 N N . SER A 1 90 ? 1.468 10.752 -12.138 1.00 95.44 90 SER A N 1
ATOM 740 C CA . SER A 1 90 ? 2.060 10.314 -10.873 1.00 95.44 90 SER A CA 1
ATOM 741 C C . SER A 1 90 ? 2.027 11.428 -9.825 1.00 95.44 90 SER A C 1
ATOM 743 O O . SER A 1 90 ? 1.475 11.226 -8.740 1.00 95.44 90 SER A O 1
ATOM 745 N N . ASN A 1 91 ? 2.481 12.637 -10.169 1.00 96.44 91 ASN A N 1
ATOM 746 C CA . ASN A 1 91 ? 2.424 13.793 -9.272 1.00 96.44 91 ASN A CA 1
ATOM 747 C C . ASN A 1 91 ? 0.988 14.121 -8.844 1.00 96.44 91 ASN A C 1
ATOM 749 O O . ASN A 1 91 ? 0.733 14.297 -7.655 1.00 96.44 91 ASN A O 1
ATOM 753 N N . SER A 1 92 ? 0.026 14.113 -9.772 1.00 97.25 92 SER A N 1
ATOM 754 C CA . SER A 1 92 ? -1.382 14.359 -9.433 1.00 97.25 92 SER A CA 1
ATOM 755 C C . SER A 1 92 ? -1.947 13.300 -8.472 1.00 97.25 92 SER A C 1
ATOM 757 O O . SER A 1 92 ? -2.757 13.603 -7.592 1.00 97.25 92 SER A O 1
ATOM 759 N N . SER A 1 93 ? -1.511 12.044 -8.612 1.00 96.62 93 SER A N 1
ATOM 760 C CA . SER A 1 93 ? -1.914 10.945 -7.735 1.00 96.62 93 SER A CA 1
ATOM 761 C C . SER A 1 93 ? -1.309 11.092 -6.335 1.00 96.62 93 SER A C 1
ATOM 763 O O . SER A 1 93 ? -2.004 10.889 -5.335 1.00 96.62 93 SER A O 1
ATOM 765 N N . LEU A 1 94 ? -0.042 11.511 -6.256 1.00 94.88 94 LEU A N 1
ATOM 766 C CA . LEU A 1 94 ? 0.659 11.775 -5.005 1.00 94.88 94 LEU A CA 1
ATOM 767 C C . LEU A 1 94 ? 0.040 12.965 -4.275 1.00 94.88 94 LEU A C 1
ATOM 769 O O . LEU A 1 94 ? -0.243 12.851 -3.087 1.00 94.88 94 LEU A O 1
ATOM 773 N N . GLU A 1 95 ? -0.280 14.053 -4.976 1.00 97.44 95 GLU A N 1
ATOM 774 C CA . GLU A 1 95 ? -0.982 15.207 -4.401 1.00 97.44 95 GLU A CA 1
ATOM 775 C C . GLU A 1 95 ? -2.343 14.821 -3.805 1.00 97.44 95 GLU A C 1
ATOM 777 O O . GLU A 1 95 ? -2.683 15.247 -2.700 1.00 97.44 95 GLU A O 1
ATOM 782 N N . LYS A 1 96 ? -3.121 13.972 -4.493 1.00 97.19 96 LYS A N 1
ATOM 783 C CA . LYS A 1 96 ? -4.394 13.455 -3.959 1.00 97.19 96 LYS A CA 1
ATOM 784 C C . LYS A 1 96 ? -4.184 12.625 -2.692 1.00 97.19 96 LYS A C 1
ATOM 786 O O . LYS A 1 96 ? -4.942 12.779 -1.735 1.00 97.19 96 LYS A O 1
ATOM 791 N N . ARG A 1 97 ? -3.162 11.761 -2.666 1.00 96.06 97 ARG A N 1
ATOM 792 C CA . ARG A 1 97 ? -2.822 10.952 -1.482 1.00 96.06 97 ARG A CA 1
ATOM 793 C C . ARG A 1 97 ? -2.358 11.820 -0.315 1.00 96.06 97 ARG A C 1
ATOM 795 O O . ARG A 1 97 ? -2.780 11.565 0.807 1.00 96.06 97 ARG A O 1
ATOM 802 N N . ILE A 1 98 ? -1.545 12.844 -0.574 1.00 96.12 98 ILE A N 1
ATOM 803 C CA . ILE A 1 98 ? -1.094 13.804 0.441 1.00 96.12 98 ILE A CA 1
ATOM 804 C C . ILE A 1 98 ? -2.300 14.516 1.053 1.00 96.12 98 ILE A C 1
ATOM 806 O O . ILE A 1 98 ? -2.458 14.472 2.267 1.00 96.12 98 ILE A O 1
ATOM 810 N N . LYS A 1 99 ? -3.210 15.060 0.234 1.00 97.69 99 LYS A N 1
ATOM 811 C CA . LYS A 1 99 ? -4.434 15.710 0.738 1.00 97.69 99 LYS A CA 1
ATOM 812 C C . LYS A 1 99 ? -5.296 14.772 1.586 1.00 97.69 99 LYS A C 1
ATOM 814 O O . LYS A 1 99 ? -5.749 15.158 2.656 1.00 97.69 99 LYS A O 1
ATOM 819 N N . ALA A 1 100 ? -5.477 13.524 1.152 1.00 96.88 100 ALA A N 1
ATOM 820 C CA . ALA A 1 100 ? -6.233 12.539 1.925 1.00 96.88 100 ALA A CA 1
ATOM 821 C C . ALA A 1 100 ? -5.583 12.233 3.289 1.00 96.88 100 ALA A C 1
ATOM 823 O O . ALA A 1 100 ? -6.285 12.075 4.288 1.00 96.88 100 ALA A O 1
ATOM 824 N N . LEU A 1 101 ? -4.248 12.164 3.345 1.00 95.31 101 LEU A N 1
ATOM 825 C CA . LEU A 1 101 ? -3.511 11.987 4.598 1.00 95.31 101 LEU A CA 1
ATOM 826 C C . LEU A 1 101 ? -3.601 13.227 5.495 1.00 95.31 101 LEU A C 1
ATOM 828 O O . LEU A 1 101 ? -3.791 13.082 6.699 1.00 95.31 101 LEU A O 1
ATOM 832 N N . GLU A 1 102 ? -3.509 14.431 4.930 1.00 97.38 102 GLU A N 1
ATOM 833 C CA . GLU A 1 102 ? -3.692 15.685 5.669 1.00 97.38 102 GLU A CA 1
ATOM 834 C C . GLU A 1 102 ? -5.080 15.762 6.315 1.00 97.38 102 GLU A C 1
ATOM 836 O O . GLU A 1 102 ? -5.196 16.109 7.492 1.00 97.38 102 GLU A O 1
ATOM 841 N N . ASP A 1 103 ? -6.129 15.390 5.582 1.00 97.69 103 ASP A N 1
ATOM 842 C CA . ASP A 1 103 ? -7.494 15.367 6.109 1.00 97.69 103 ASP A CA 1
ATOM 843 C C . ASP A 1 103 ? -7.665 14.299 7.201 1.00 97.69 103 ASP A C 1
ATOM 845 O O . ASP A 1 103 ? -8.235 14.583 8.257 1.00 97.69 103 ASP A O 1
ATOM 849 N N . ALA A 1 104 ? -7.083 13.109 7.025 1.00 96.12 104 ALA A N 1
ATOM 850 C CA . ALA A 1 104 ? -7.079 12.077 8.062 1.00 96.12 104 ALA A CA 1
ATOM 851 C C . ALA A 1 104 ? -6.344 12.528 9.339 1.00 96.12 104 ALA A C 1
ATOM 853 O O . ALA A 1 104 ? -6.810 12.265 10.450 1.00 96.12 104 ALA A O 1
ATOM 854 N N . ILE A 1 105 ? -5.219 13.240 9.203 1.00 95.44 105 ILE A N 1
ATOM 855 C CA . ILE A 1 105 ? -4.481 13.811 10.338 1.00 95.44 105 ILE A CA 1
ATOM 856 C C . ILE A 1 105 ? -5.339 14.851 11.062 1.00 95.44 105 ILE A C 1
ATOM 858 O O . ILE A 1 105 ? -5.432 14.809 12.290 1.00 95.44 105 ILE A O 1
ATOM 862 N N . ARG A 1 106 ? -6.012 15.745 10.327 1.00 95.88 106 ARG A N 1
ATOM 863 C CA . ARG A 1 106 ? -6.929 16.733 10.921 1.00 95.88 106 ARG A CA 1
ATOM 864 C C . ARG A 1 106 ? -8.054 16.058 11.702 1.00 95.88 106 ARG A C 1
ATOM 866 O O . ARG A 1 106 ? -8.390 16.507 12.797 1.00 95.88 106 ARG A O 1
ATOM 873 N N . ASP A 1 107 ? -8.616 14.973 11.182 1.00 96.75 107 ASP A N 1
ATOM 874 C CA . ASP A 1 107 ? -9.656 14.209 11.874 1.00 96.75 107 ASP A CA 1
ATOM 875 C C . ASP A 1 107 ? -9.137 13.534 13.148 1.00 96.75 107 ASP A C 1
ATOM 877 O O . ASP A 1 107 ? -9.810 13.556 14.182 1.00 96.75 107 ASP A O 1
ATOM 881 N N . ILE A 1 108 ? -7.930 12.962 13.106 1.00 94.75 108 ILE A N 1
ATOM 882 C CA . ILE A 1 108 ? -7.279 12.382 14.287 1.00 94.75 108 ILE A CA 1
ATOM 883 C C . ILE A 1 108 ? -7.032 13.461 15.344 1.00 94.75 108 ILE A C 1
ATOM 885 O O . ILE A 1 108 ? -7.350 13.242 16.510 1.00 94.75 108 ILE A O 1
ATOM 889 N N . GLN A 1 109 ? -6.543 14.638 14.952 1.00 94.31 109 GLN A N 1
ATOM 890 C CA . GLN A 1 109 ? -6.331 15.762 15.868 1.00 94.31 109 GLN A CA 1
ATOM 891 C C . GLN A 1 109 ? -7.639 16.206 16.539 1.00 94.31 109 GLN A C 1
ATOM 893 O O . GLN A 1 109 ? -7.672 16.400 17.753 1.00 94.31 109 GLN A O 1
ATOM 898 N N . ARG A 1 110 ? -8.751 16.288 15.793 1.00 94.81 110 ARG A N 1
ATOM 899 C CA . ARG A 1 110 ? -10.074 16.585 16.378 1.00 94.81 110 ARG A CA 1
ATOM 900 C C . ARG A 1 110 ? -10.507 15.526 17.393 1.00 94.81 110 ARG A C 1
ATOM 902 O O . ARG A 1 110 ? -11.008 15.871 18.461 1.00 94.81 110 ARG A O 1
ATOM 909 N N . LYS A 1 111 ? -10.314 14.242 17.075 1.00 93.25 111 LYS A N 1
ATOM 910 C CA . LYS A 1 111 ? -10.632 13.133 17.991 1.00 93.25 111 LYS A CA 1
ATOM 911 C C . LYS A 1 111 ? -9.745 13.150 19.236 1.00 93.25 111 LYS A C 1
ATOM 913 O O . LYS A 1 111 ? -10.241 12.872 20.320 1.00 93.25 111 LYS A O 1
ATOM 918 N N . MET A 1 112 ? -8.470 13.505 19.098 1.00 92.44 112 MET A N 1
ATOM 919 C CA . MET A 1 112 ? -7.540 13.634 20.220 1.00 92.44 112 MET A CA 1
ATOM 920 C C . MET A 1 112 ? -7.982 14.735 21.188 1.00 92.44 112 MET A C 1
ATOM 922 O O . MET A 1 112 ? -8.097 14.462 22.376 1.00 92.44 112 MET A O 1
ATOM 926 N N . LEU A 1 113 ? -8.354 15.918 20.686 1.00 91.75 113 LEU A N 1
ATOM 927 C CA . LEU A 1 113 ? -8.899 17.000 21.522 1.00 91.75 113 LEU A CA 1
ATOM 928 C C . LEU A 1 113 ? -10.166 16.570 22.278 1.00 91.75 113 LEU A C 1
ATOM 930 O O . LEU A 1 113 ? -10.363 16.930 23.437 1.00 91.75 113 LEU A O 1
ATOM 934 N N . PHE A 1 114 ? -11.027 15.768 21.643 1.00 92.69 114 PHE A N 1
ATOM 935 C CA . PHE A 1 114 ? -12.194 15.196 22.316 1.00 92.69 114 PHE A CA 1
ATOM 936 C C . PHE A 1 114 ? -11.793 14.233 23.443 1.00 92.69 114 PHE A C 1
ATOM 938 O O . PHE A 1 114 ? -12.341 14.315 24.540 1.00 92.69 114 PHE A O 1
ATOM 945 N N . VAL A 1 115 ? -10.824 13.345 23.198 1.00 91.00 115 VAL A N 1
ATOM 946 C CA . VAL A 1 115 ? -10.309 12.410 24.212 1.00 91.00 115 VAL A CA 1
ATOM 947 C C . VAL A 1 115 ? -9.658 13.154 25.376 1.00 91.00 115 VAL A C 1
ATOM 949 O O . VAL A 1 115 ? -9.919 12.805 26.522 1.00 91.00 115 VAL A O 1
ATOM 952 N N . GLU A 1 116 ? -8.878 14.203 25.115 1.00 90.06 116 GLU A N 1
ATOM 953 C CA . GLU A 1 116 ? -8.323 15.073 26.161 1.00 90.06 116 GLU A CA 1
ATOM 954 C C . GLU A 1 116 ? -9.437 15.729 26.988 1.00 90.06 116 GLU A C 1
ATOM 956 O O . GLU A 1 116 ? -9.387 15.730 28.219 1.00 90.06 116 GLU A O 1
ATOM 961 N N . GLY A 1 117 ? -10.498 16.207 26.330 1.00 91.56 117 GLY A N 1
ATOM 962 C CA . GLY A 1 117 ? -11.694 16.722 26.997 1.00 91.56 117 GLY A CA 1
ATOM 963 C C . GLY A 1 117 ? -12.359 15.692 27.916 1.00 91.56 117 GLY A C 1
ATOM 964 O O . GLY A 1 117 ? -12.677 16.011 29.060 1.00 91.56 117 GLY A O 1
ATOM 965 N N . VAL A 1 118 ? -12.521 14.448 27.453 1.00 88.12 118 VAL A N 1
ATOM 966 C CA . VAL A 1 118 ? -13.051 13.339 28.267 1.00 88.12 118 VAL A CA 1
ATOM 967 C C . VAL A 1 118 ? -12.104 12.992 29.416 1.00 88.12 118 VAL A C 1
ATOM 969 O O . VAL A 1 118 ? -12.561 12.799 30.539 1.00 88.12 118 VAL A O 1
ATOM 972 N N . SER A 1 119 ? -10.793 12.974 29.175 1.00 87.12 119 SER A N 1
ATOM 973 C CA . SER A 1 119 ? -9.782 12.699 30.201 1.00 87.12 119 SER A CA 1
ATOM 974 C C . SER A 1 119 ? -9.859 13.699 31.355 1.00 87.12 119 SER A C 1
ATOM 976 O O . SER A 1 119 ? -9.743 13.310 32.513 1.00 87.12 119 SER A O 1
ATOM 978 N N . ASN A 1 120 ? -10.135 14.971 31.060 1.00 89.94 120 ASN A N 1
ATOM 979 C CA . ASN A 1 120 ? -10.323 16.008 32.077 1.00 89.94 120 ASN A CA 1
ATOM 980 C C . ASN A 1 120 ? -11.616 15.837 32.898 1.00 89.94 120 ASN A C 1
ATOM 982 O O . ASN A 1 120 ? -11.737 16.415 33.979 1.00 89.94 120 ASN A O 1
ATOM 986 N N . LEU A 1 121 ? -12.589 15.060 32.412 1.00 90.31 121 LEU A N 1
ATOM 987 C CA . LEU A 1 121 ? -13.823 14.751 33.140 1.00 90.31 121 LEU A CA 1
ATOM 988 C C . LEU A 1 121 ? -13.680 13.541 34.067 1.00 90.31 121 LEU A C 1
ATOM 990 O O . LEU A 1 121 ? -14.432 13.460 35.035 1.00 90.31 121 LEU A O 1
ATOM 994 N N . ILE A 1 122 ? -12.716 12.645 33.825 1.00 89.56 122 ILE A N 1
ATOM 995 C CA . ILE A 1 122 ? -12.501 11.439 34.644 1.00 89.56 122 ILE A CA 1
ATOM 996 C C . ILE A 1 122 ? -12.346 11.774 36.138 1.00 89.56 122 ILE A C 1
ATOM 998 O O . ILE A 1 122 ? -13.062 11.173 36.934 1.00 89.56 122 ILE A O 1
ATOM 1002 N N . PRO A 1 123 ? -11.524 12.759 36.559 1.00 91.06 123 PRO A N 1
ATOM 1003 C CA . PRO A 1 123 ? -11.409 13.101 37.978 1.00 91.06 123 PRO A CA 1
ATOM 1004 C C . PRO A 1 123 ? -12.738 13.548 38.593 1.00 91.06 123 PRO A C 1
ATOM 1006 O O . PRO A 1 123 ? -13.066 13.149 39.702 1.00 91.06 123 PRO A O 1
ATOM 1009 N N . ARG A 1 124 ? -13.545 14.323 37.855 1.00 90.56 124 ARG A N 1
ATOM 1010 C CA . ARG A 1 124 ? -14.867 14.770 38.325 1.00 90.56 124 ARG A CA 1
ATOM 1011 C C . ARG A 1 124 ? -15.859 13.619 38.440 1.00 90.56 124 ARG A C 1
ATOM 1013 O O . ARG A 1 124 ? -16.688 13.633 39.342 1.00 90.56 124 ARG A O 1
ATOM 1020 N N . ILE A 1 125 ? -15.803 12.661 37.516 1.00 89.50 125 ILE A N 1
ATOM 1021 C CA . ILE A 1 125 ? -16.620 11.445 37.581 1.00 89.50 125 ILE A CA 1
ATOM 1022 C C . ILE A 1 125 ? -16.220 10.638 38.815 1.00 89.50 125 ILE A C 1
ATOM 1024 O O . ILE A 1 125 ? -17.096 10.316 39.607 1.00 89.50 125 ILE A O 1
ATOM 1028 N N . ASN A 1 126 ? -14.922 10.427 39.039 1.00 91.31 126 ASN A N 1
ATOM 1029 C CA . ASN A 1 126 ? -14.427 9.710 40.215 1.00 91.31 126 ASN A CA 1
ATOM 1030 C C . ASN A 1 126 ? -14.831 10.409 41.528 1.00 91.31 126 ASN A C 1
ATOM 1032 O O . ASN A 1 126 ? -15.300 9.752 42.449 1.00 91.31 126 ASN A O 1
ATOM 1036 N N . GLU A 1 127 ? -14.723 11.742 41.612 1.00 92.50 127 GLU A N 1
ATOM 1037 C CA . GLU A 1 127 ? -15.193 12.506 42.781 1.00 92.50 127 GLU A CA 1
ATOM 1038 C C . GLU A 1 127 ? -16.705 12.357 43.014 1.00 92.50 127 GLU A C 1
ATOM 1040 O O . GLU A 1 127 ? -17.172 12.343 44.155 1.00 92.50 127 GLU A O 1
ATOM 1045 N N . LEU A 1 128 ? -17.497 12.307 41.938 1.00 91.38 128 LEU A N 1
ATOM 1046 C CA . LEU A 1 128 ? -18.939 12.092 42.035 1.00 91.38 128 LEU A CA 1
ATOM 1047 C C . LEU A 1 128 ? -19.258 10.666 42.478 1.00 91.38 128 LEU A C 1
ATOM 1049 O O . LEU A 1 128 ? -20.131 10.508 43.326 1.00 91.38 128 LEU A O 1
ATOM 1053 N N . GLU A 1 129 ? -18.558 9.664 41.947 1.00 89.88 129 GLU A N 1
ATOM 1054 C CA . GLU A 1 129 ? -18.683 8.263 42.360 1.00 89.88 129 GLU A CA 1
ATOM 1055 C C . GLU A 1 129 ? -18.369 8.107 43.852 1.00 89.88 129 GLU A C 1
ATOM 1057 O O . GLU A 1 129 ? -19.213 7.603 44.590 1.00 89.88 129 GLU A O 1
ATOM 1062 N N . GLU A 1 130 ? -17.249 8.659 44.328 1.00 93.19 130 GLU A N 1
ATOM 1063 C CA . GLU A 1 130 ? -16.858 8.608 45.743 1.00 93.19 130 GLU A CA 1
ATOM 1064 C C . GLU A 1 130 ? -17.900 9.281 46.655 1.00 93.19 130 GLU A C 1
ATOM 1066 O O . GLU A 1 130 ? -18.309 8.725 47.676 1.00 93.19 130 GLU A O 1
ATOM 1071 N N . LYS A 1 131 ? -18.414 10.459 46.269 1.00 92.31 131 LYS A N 1
ATOM 1072 C CA . LYS A 1 131 ? -19.503 11.126 47.010 1.00 92.31 131 LYS A CA 1
ATOM 1073 C C . LYS A 1 131 ? -20.786 10.305 47.019 1.00 92.31 131 LYS A C 1
ATOM 1075 O O . LYS A 1 131 ? -21.533 10.342 47.997 1.00 92.31 131 LYS A O 1
ATOM 1080 N N . MET A 1 132 ? -21.082 9.613 45.925 1.00 89.94 132 MET A N 1
ATOM 1081 C CA . MET A 1 132 ? -22.277 8.791 45.809 1.00 89.94 132 MET A CA 1
ATOM 1082 C C . MET A 1 132 ? -22.176 7.560 46.714 1.00 89.94 132 MET A C 1
ATOM 1084 O O . MET A 1 132 ? -23.131 7.268 47.431 1.00 89.94 132 MET A O 1
ATOM 1088 N N . GLU A 1 133 ? -21.018 6.898 46.742 1.00 91.44 133 GLU A N 1
ATOM 1089 C CA . GLU A 1 133 ? -20.728 5.782 47.649 1.00 91.44 133 GLU A CA 1
ATOM 1090 C C . GLU A 1 133 ? -20.779 6.221 49.117 1.00 91.44 133 GLU A C 1
ATOM 1092 O O . GLU A 1 133 ? -21.449 5.581 49.930 1.00 91.44 133 GLU A O 1
ATOM 1097 N N . ALA A 1 134 ? -20.167 7.361 49.455 1.00 90.88 134 ALA A N 1
ATOM 1098 C CA . ALA A 1 134 ? -20.217 7.920 50.805 1.00 90.88 134 ALA A CA 1
ATOM 1099 C C . ALA A 1 134 ? -21.658 8.237 51.246 1.00 90.88 134 ALA A C 1
ATOM 1101 O O . ALA A 1 134 ? -22.070 7.860 52.344 1.00 90.88 134 ALA A O 1
ATOM 1102 N N . ASN A 1 135 ? -22.456 8.868 50.377 1.00 92.44 135 ASN A N 1
ATOM 1103 C CA . ASN A 1 135 ? -23.867 9.151 50.655 1.00 92.44 135 ASN A CA 1
ATOM 1104 C C . ASN A 1 135 ? -24.694 7.870 50.829 1.00 92.44 135 ASN A C 1
ATOM 1106 O O . ASN A 1 135 ? -25.574 7.821 51.689 1.00 92.44 135 ASN A O 1
ATOM 1110 N N . GLN A 1 136 ? -24.442 6.835 50.021 1.00 89.44 136 GLN A N 1
ATOM 1111 C CA . GLN A 1 136 ? -25.109 5.540 50.169 1.00 89.44 136 GLN A CA 1
ATOM 1112 C C . GLN A 1 136 ? -24.765 4.889 51.510 1.00 89.44 136 GLN A C 1
ATOM 1114 O O . GLN A 1 136 ? -25.673 4.449 52.215 1.00 89.44 136 GLN A O 1
ATOM 1119 N N . ALA A 1 137 ? -23.486 4.881 51.893 1.00 90.00 137 ALA A N 1
ATOM 1120 C CA . ALA A 1 137 ? -23.042 4.363 53.182 1.00 90.00 137 ALA A CA 1
ATOM 1121 C C . ALA A 1 137 ? -23.667 5.139 54.354 1.00 90.00 137 ALA A C 1
ATOM 1123 O O . ALA A 1 137 ? -24.147 4.533 55.311 1.00 90.00 137 ALA A O 1
ATOM 1124 N N . GLU A 1 138 ? -23.737 6.470 54.267 1.00 91.19 138 GLU A N 1
ATOM 1125 C CA . GLU A 1 138 ? -24.370 7.295 55.298 1.00 91.19 138 GLU A CA 1
ATOM 1126 C C . GLU A 1 138 ? -25.880 7.026 55.402 1.00 91.19 138 GLU A C 1
ATOM 1128 O O . GLU A 1 138 ? -26.418 6.901 56.505 1.00 91.19 138 GLU A O 1
ATOM 1133 N N . LEU A 1 139 ? -26.581 6.907 54.270 1.00 90.50 139 LEU A N 1
ATOM 1134 C CA . LEU A 1 139 ? -28.002 6.556 54.251 1.00 90.50 139 LEU A CA 1
ATOM 1135 C C . LEU A 1 139 ? -28.251 5.177 54.865 1.00 90.50 139 LEU A C 1
ATOM 1137 O O . LEU A 1 139 ? -29.179 5.042 55.663 1.00 90.50 139 LEU A O 1
ATOM 1141 N N . LEU A 1 140 ? -27.418 4.185 54.541 1.00 90.75 140 LEU A N 1
ATOM 1142 C CA . LEU A 1 140 ? -27.486 2.853 55.141 1.00 90.75 140 LEU A CA 1
ATOM 1143 C C . LEU A 1 140 ? -27.270 2.920 56.653 1.00 90.75 140 LEU A C 1
ATOM 1145 O O . LEU A 1 140 ? -28.118 2.435 57.394 1.00 90.75 140 LEU A O 1
ATOM 1149 N N . ALA A 1 141 ? -26.234 3.614 57.123 1.00 90.81 141 ALA A N 1
ATOM 1150 C CA . ALA A 1 141 ? -25.976 3.776 58.553 1.00 90.81 141 ALA A CA 1
ATOM 1151 C C . ALA A 1 141 ? -27.134 4.487 59.283 1.00 90.81 141 ALA A C 1
ATOM 1153 O O . ALA A 1 141 ? -27.514 4.115 60.395 1.00 90.81 141 ALA A O 1
ATOM 1154 N N . ARG A 1 142 ? -27.745 5.505 58.659 1.00 91.75 142 ARG A N 1
ATOM 1155 C CA . ARG A 1 142 ? -28.932 6.188 59.208 1.00 91.75 142 ARG A CA 1
ATOM 1156 C C . ARG A 1 142 ? -30.148 5.265 59.264 1.00 91.75 142 ARG A C 1
ATOM 1158 O O . ARG A 1 142 ? -30.903 5.335 60.235 1.00 91.75 142 ARG A O 1
ATOM 1165 N N . LEU A 1 143 ? -30.353 4.435 58.242 1.00 89.81 143 LEU A N 1
ATOM 1166 C CA . LEU A 1 143 ? -31.422 3.439 58.219 1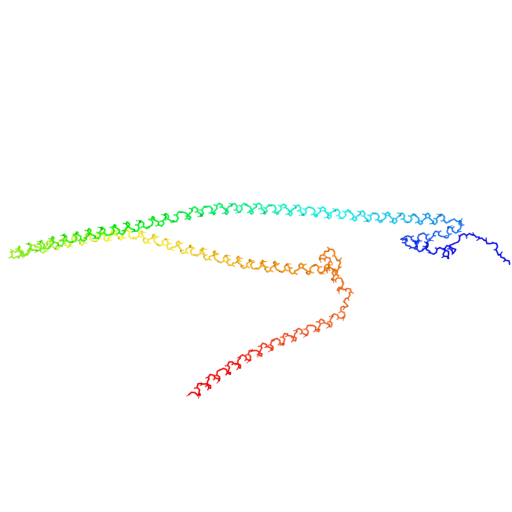.00 89.81 143 LEU A CA 1
ATOM 1167 C C . LEU A 1 143 ? -31.193 2.373 59.287 1.00 89.81 143 LEU A C 1
ATOM 1169 O O . LEU A 1 143 ? -32.100 2.138 60.074 1.00 89.81 143 LEU A O 1
ATOM 1173 N N . GLU A 1 144 ? -29.996 1.795 59.374 1.00 90.12 144 GLU A N 1
ATOM 1174 C CA . GLU A 1 144 ? -29.626 0.823 60.407 1.00 90.12 144 GLU A CA 1
ATOM 1175 C C . GLU A 1 144 ? -29.859 1.382 61.806 1.00 90.12 144 GLU A C 1
ATOM 1177 O O . GLU A 1 144 ? -30.518 0.739 62.615 1.00 90.12 144 GLU A O 1
ATOM 1182 N N . LYS A 1 145 ? -29.410 2.614 62.076 1.00 92.94 145 LYS A N 1
ATOM 1183 C CA . LYS A 1 145 ? -29.636 3.266 63.370 1.00 92.94 145 LYS A CA 1
ATOM 1184 C C . LYS A 1 145 ? -31.122 3.458 63.667 1.00 92.94 145 LYS A C 1
ATOM 1186 O O . LYS A 1 145 ? -31.553 3.177 64.780 1.00 92.94 145 LYS A O 1
ATOM 1191 N N . ARG A 1 146 ? -31.911 3.927 62.692 1.00 90.75 146 ARG A N 1
ATOM 1192 C CA . ARG A 1 146 ? -33.365 4.081 62.863 1.00 90.75 146 ARG A CA 1
ATOM 1193 C C . ARG A 1 146 ? -34.054 2.744 63.088 1.00 90.75 146 ARG A C 1
ATOM 1195 O O . ARG A 1 146 ? -34.898 2.663 63.965 1.00 90.75 146 ARG A O 1
ATOM 1202 N N . TYR A 1 147 ? -33.713 1.714 62.319 1.00 89.56 147 TYR A N 1
ATOM 1203 C CA . TYR A 1 147 ? -34.289 0.385 62.493 1.00 89.56 147 TYR A CA 1
ATOM 1204 C C . TYR A 1 147 ? -33.874 -0.234 63.826 1.00 89.56 147 TYR A C 1
ATOM 1206 O O . TYR A 1 147 ? -34.724 -0.814 64.484 1.00 89.56 147 TYR A O 1
ATOM 1214 N N . ALA A 1 148 ? -32.626 -0.061 64.264 1.00 88.62 148 ALA A N 1
ATOM 1215 C CA . ALA A 1 148 ? -32.175 -0.503 65.580 1.00 88.62 148 ALA A CA 1
ATOM 1216 C C . ALA A 1 148 ? -32.968 0.177 66.705 1.00 88.62 148 ALA A C 1
ATOM 1218 O O . ALA A 1 148 ? -33.483 -0.518 67.572 1.00 88.62 148 ALA A O 1
ATOM 1219 N N . GLN A 1 149 ? -33.150 1.502 66.637 1.00 91.06 149 GLN A N 1
ATOM 1220 C CA . GLN A 1 149 ? -33.984 2.249 67.589 1.00 91.06 149 GLN A CA 1
ATOM 1221 C C . GLN A 1 149 ? -35.438 1.775 67.573 1.00 91.06 149 GLN A C 1
ATOM 1223 O O . GLN A 1 149 ? -36.015 1.531 68.622 1.00 91.06 149 GLN A O 1
ATOM 1228 N N . LEU A 1 150 ? -36.025 1.594 66.388 1.00 91.19 150 LEU A N 1
ATOM 1229 C CA . LEU A 1 150 ? -37.408 1.141 66.255 1.00 91.19 150 LEU A CA 1
ATOM 1230 C C . LEU A 1 150 ? -37.587 -0.295 66.774 1.00 91.19 150 LEU A C 1
ATOM 1232 O O . LEU A 1 150 ? -38.631 -0.628 67.325 1.00 91.19 150 LEU A O 1
ATOM 1236 N N . ILE A 1 151 ? -36.576 -1.152 66.592 1.00 87.56 151 ILE A N 1
ATOM 1237 C CA . ILE A 1 151 ? -36.537 -2.504 67.157 1.00 87.56 151 ILE A CA 1
ATOM 1238 C C . ILE A 1 151 ? -36.425 -2.430 68.680 1.00 87.56 151 ILE A C 1
ATOM 1240 O O . ILE A 1 151 ? -37.202 -3.110 69.338 1.00 87.56 151 ILE A O 1
ATOM 1244 N N . GLU A 1 152 ? -35.520 -1.620 69.239 1.00 88.69 152 GLU A N 1
ATOM 1245 C CA . GLU A 1 152 ? -35.396 -1.413 70.692 1.00 88.69 152 GLU A CA 1
ATOM 1246 C C . GLU A 1 152 ? -36.708 -0.911 71.293 1.00 88.69 152 GLU A C 1
ATOM 1248 O O . GLU A 1 152 ? -37.243 -1.561 72.183 1.00 88.69 152 GLU A O 1
ATOM 1253 N N . GLU A 1 153 ? -37.288 0.161 70.748 1.00 89.19 153 GLU A N 1
ATOM 1254 C CA . GLU A 1 153 ? -38.576 0.700 71.194 1.00 89.19 153 GLU A CA 1
ATOM 1255 C C . GLU A 1 153 ? -39.674 -0.366 71.134 1.00 89.19 153 GLU A C 1
ATOM 1257 O O . GLU A 1 153 ? -40.440 -0.529 72.082 1.00 89.19 153 GLU A O 1
ATOM 1262 N N . ARG A 1 154 ? -39.738 -1.151 70.050 1.00 88.12 154 ARG A N 1
ATOM 1263 C CA . ARG A 1 154 ? -40.763 -2.190 69.905 1.00 88.12 154 ARG A CA 1
ATOM 1264 C C . ARG A 1 154 ? -40.531 -3.385 70.827 1.00 88.12 154 ARG A C 1
ATOM 1266 O O . ARG A 1 154 ? -41.501 -3.997 71.276 1.00 88.12 154 ARG A O 1
ATOM 1273 N N . VAL A 1 155 ? -39.274 -3.729 71.098 1.00 85.38 155 VAL A N 1
ATOM 1274 C CA . VAL A 1 155 ? -38.886 -4.754 72.074 1.00 85.38 155 VAL A CA 1
ATOM 1275 C C . VAL A 1 155 ? -39.230 -4.282 73.481 1.00 85.38 155 VAL A C 1
ATOM 1277 O O . VAL A 1 155 ? -39.854 -5.045 74.211 1.00 85.38 155 VAL A O 1
ATOM 1280 N N . ASP A 1 156 ? -38.930 -3.037 73.839 1.00 84.56 156 ASP A N 1
ATOM 1281 C CA . ASP A 1 156 ? -39.281 -2.441 75.129 1.00 84.56 156 ASP A CA 1
ATOM 1282 C C . ASP A 1 156 ? -40.795 -2.344 75.311 1.00 84.56 156 ASP A C 1
ATOM 1284 O O . ASP A 1 156 ? -41.319 -2.693 76.368 1.00 84.56 156 ASP A O 1
ATOM 1288 N N . GLU A 1 157 ? -41.535 -1.936 74.279 1.00 87.75 157 GLU A N 1
ATOM 1289 C CA . GLU A 1 157 ? -42.997 -1.968 74.280 1.00 87.75 157 GLU A CA 1
ATOM 1290 C C . GLU A 1 157 ? -43.526 -3.390 74.473 1.00 87.75 157 GLU A C 1
ATOM 1292 O O . GLU A 1 157 ? -44.408 -3.593 75.301 1.00 87.75 157 GLU A O 1
ATOM 1297 N N . MET A 1 158 ? -42.988 -4.384 73.757 1.00 83.00 158 MET A N 1
ATOM 1298 C CA . MET A 1 158 ? -43.381 -5.786 73.922 1.00 83.00 158 MET A CA 1
ATOM 1299 C C . MET A 1 158 ? -43.029 -6.333 75.305 1.00 83.00 158 MET A C 1
ATOM 1301 O O . MET A 1 158 ? -43.815 -7.089 75.869 1.00 83.00 158 MET A O 1
ATOM 1305 N N . ILE A 1 159 ? -41.864 -5.986 75.855 1.00 80.44 159 ILE A N 1
ATOM 1306 C CA . ILE A 1 159 ? -41.434 -6.386 77.197 1.00 80.44 159 ILE A CA 1
ATOM 1307 C C . ILE A 1 159 ? -42.344 -5.742 78.238 1.00 80.44 159 ILE A C 1
ATOM 1309 O O . ILE A 1 159 ? -42.818 -6.444 79.122 1.00 80.44 159 ILE A O 1
ATOM 1313 N N . ASN A 1 160 ? -42.658 -4.452 78.110 1.00 80.62 160 ASN A N 1
ATOM 1314 C CA . ASN A 1 160 ? -43.573 -3.747 79.006 1.00 80.62 160 ASN A CA 1
ATOM 1315 C C . ASN A 1 160 ? -45.007 -4.270 78.893 1.00 80.62 160 ASN A C 1
ATOM 1317 O O . ASN A 1 160 ? -45.662 -4.477 79.912 1.00 80.62 160 ASN A O 1
ATOM 1321 N N . GLN A 1 161 ? -45.490 -4.536 77.677 1.00 80.19 161 GLN A N 1
ATOM 1322 C CA . GLN A 1 161 ? -46.784 -5.176 77.448 1.00 80.19 161 GLN A CA 1
ATOM 1323 C C . GLN A 1 161 ? -46.805 -6.575 78.048 1.00 80.19 161 GLN A C 1
ATOM 1325 O O . GLN A 1 161 ? -47.751 -6.892 78.753 1.00 80.19 161 GLN A O 1
ATOM 1330 N N . ARG A 1 162 ? -45.755 -7.384 77.859 1.00 76.00 162 ARG A N 1
ATOM 1331 C CA . ARG A 1 162 ? -45.653 -8.710 78.476 1.00 76.00 162 ARG A CA 1
ATOM 1332 C C . ARG A 1 162 ? -45.471 -8.662 79.981 1.00 76.00 162 ARG A C 1
ATOM 1334 O O . ARG A 1 162 ? -45.965 -9.564 80.630 1.00 76.00 162 ARG A O 1
ATOM 1341 N N . LEU A 1 163 ? -44.802 -7.661 80.545 1.00 70.88 163 LEU A N 1
ATOM 1342 C CA . LEU A 1 163 ? -44.712 -7.444 81.991 1.00 70.88 163 LEU A CA 1
ATOM 1343 C C . LEU A 1 163 ? -46.083 -7.073 82.556 1.00 70.88 163 LEU A C 1
ATOM 1345 O O . LEU A 1 163 ? -46.517 -7.694 83.517 1.00 70.88 163 LEU A O 1
ATOM 1349 N N . GLN A 1 164 ? -46.808 -6.154 81.912 1.00 69.62 164 GLN A N 1
ATOM 1350 C CA . GLN A 1 164 ? -48.185 -5.807 82.279 1.00 69.62 164 GLN A CA 1
ATOM 1351 C C . GLN A 1 164 ? -49.162 -6.970 82.064 1.00 69.62 164 GLN A C 1
ATOM 1353 O O . GLN A 1 164 ? -50.077 -7.159 82.860 1.00 69.62 164 GLN A O 1
ATOM 1358 N N . GLU A 1 165 ? -48.995 -7.764 81.006 1.00 64.00 165 GLU A N 1
ATOM 1359 C CA . GLU A 1 165 ? -49.741 -9.001 80.775 1.00 64.00 165 GLU A CA 1
ATOM 1360 C C . GLU A 1 165 ? -49.322 -10.083 81.764 1.00 64.00 165 GLU A C 1
ATOM 1362 O O . GLU A 1 165 ? -50.184 -10.827 82.188 1.00 64.00 165 GLU A O 1
ATOM 1367 N N . PHE A 1 166 ? -48.070 -10.181 82.213 1.00 56.56 166 PHE A N 1
ATOM 1368 C CA . PHE A 1 166 ? -47.660 -11.080 83.301 1.00 56.56 166 PHE A CA 1
ATOM 1369 C C . PHE A 1 166 ? -48.274 -10.644 84.638 1.00 56.56 166 PHE A C 1
ATOM 1371 O O . PHE A 1 166 ? -48.787 -11.480 85.377 1.00 56.56 166 PHE A O 1
ATOM 1378 N N . GLU A 1 167 ? -48.318 -9.340 84.918 1.00 52.62 167 GLU A N 1
ATOM 1379 C CA . GLU A 1 167 ? -49.009 -8.766 86.080 1.00 52.62 167 GLU A CA 1
ATOM 1380 C C . GLU A 1 167 ? -50.531 -8.985 86.017 1.00 52.62 167 GLU A C 1
ATOM 1382 O O . GLU A 1 167 ? -51.165 -9.234 87.041 1.00 52.62 167 GLU A O 1
ATOM 1387 N N . ARG A 1 168 ? -51.132 -8.945 84.820 1.00 49.59 168 ARG A N 1
ATOM 1388 C CA . ARG A 1 168 ? -52.574 -9.181 84.607 1.00 49.59 168 ARG A CA 1
ATOM 1389 C C . ARG A 1 168 ? -52.946 -10.658 84.433 1.00 49.59 168 ARG A C 1
ATOM 1391 O O . ARG A 1 168 ? -54.058 -11.043 84.781 1.00 49.59 168 ARG A O 1
ATOM 1398 N N . SER A 1 169 ? -52.042 -11.505 83.948 1.00 44.84 169 SER A N 1
ATOM 1399 C CA . SER A 1 169 ? -52.256 -12.943 83.701 1.00 44.84 169 SER A CA 1
ATOM 1400 C C . SER A 1 169 ? -52.025 -13.812 84.935 1.00 44.84 169 SER A C 1
ATOM 1402 O O . SER A 1 169 ? -52.454 -14.964 84.935 1.00 44.84 169 SER A O 1
ATOM 1404 N N . ILE A 1 170 ? -51.544 -13.234 86.045 1.00 46.28 170 ILE A N 1
ATOM 1405 C CA . ILE A 1 170 ? -51.837 -13.753 87.395 1.00 46.28 170 ILE A CA 1
ATOM 1406 C C . ILE A 1 170 ? -53.368 -13.818 87.643 1.00 46.28 170 ILE A C 1
ATOM 1408 O O . ILE A 1 170 ? -53.808 -14.531 88.542 1.00 46.28 170 ILE A O 1
ATOM 1412 N N . LEU A 1 171 ? -54.207 -13.163 86.820 1.00 40.53 171 LEU A N 1
ATOM 1413 C CA . LEU A 1 171 ? -55.666 -13.116 86.990 1.00 40.53 171 LEU A CA 1
ATOM 1414 C C . LEU A 1 171 ? -56.537 -13.436 85.753 1.00 40.53 171 LEU A C 1
ATOM 1416 O O . LEU A 1 171 ? -57.750 -13.256 85.841 1.00 40.53 171 LEU A O 1
ATOM 1420 N N . GLY A 1 172 ? -56.033 -13.948 84.621 1.00 49.97 172 GLY A N 1
ATOM 1421 C CA . GLY A 1 172 ? -56.947 -14.108 83.470 1.00 49.97 172 GLY A CA 1
ATOM 1422 C C . GLY A 1 172 ? -56.434 -14.814 82.223 1.00 49.97 172 GLY A C 1
ATOM 1423 O O . GLY A 1 172 ? -56.448 -14.248 81.136 1.00 49.97 172 GLY A O 1
ATOM 1424 N N . ILE A 1 173 ? -56.026 -16.073 82.347 1.00 43.66 173 ILE A N 1
ATOM 1425 C CA . ILE A 1 173 ? -55.527 -16.889 81.232 1.00 43.66 173 ILE A CA 1
ATOM 1426 C C . ILE A 1 173 ? -56.713 -17.440 80.423 1.00 43.66 173 ILE A C 1
ATOM 1428 O O . ILE A 1 173 ? -57.236 -18.500 80.749 1.00 43.66 173 ILE A O 1
ATOM 1432 N N . SER A 1 174 ? -57.159 -16.731 79.378 1.00 46.09 174 SER A N 1
ATOM 1433 C CA . SER A 1 174 ? -57.933 -17.352 78.277 1.00 46.09 174 SER A CA 1
ATOM 1434 C C . SER A 1 174 ? -58.124 -16.464 77.035 1.00 46.09 174 SER A C 1
ATOM 1436 O O . SER A 1 174 ? -58.344 -17.007 75.954 1.00 46.09 174 SER A O 1
ATOM 1438 N N . GLY A 1 175 ? -58.072 -15.129 77.146 1.00 55.03 175 GLY A N 1
ATOM 1439 C CA . GLY A 1 175 ? -58.353 -14.211 76.025 1.00 55.03 175 GLY A CA 1
ATOM 1440 C C . GLY A 1 175 ? -57.136 -13.840 75.163 1.00 55.03 175 GLY A C 1
ATOM 1441 O O . GLY A 1 175 ? -57.260 -13.683 73.947 1.00 55.03 175 GLY A O 1
ATOM 1442 N N . ASP A 1 176 ? -55.951 -13.762 75.772 1.00 58.69 176 ASP A N 1
ATOM 1443 C CA . ASP A 1 176 ? -54.739 -13.205 75.143 1.00 58.69 176 ASP A CA 1
ATOM 1444 C C . ASP A 1 176 ? -54.140 -14.112 74.058 1.00 58.69 176 ASP A C 1
ATOM 1446 O O . ASP A 1 176 ? -53.525 -13.641 73.096 1.00 58.69 176 ASP A O 1
ATOM 1450 N N . LEU A 1 177 ? -54.402 -15.420 74.134 1.00 55.44 177 LEU A N 1
ATOM 1451 C CA . LEU A 1 177 ? -53.948 -16.385 73.131 1.00 55.44 177 LEU A CA 1
ATOM 1452 C C . LEU A 1 177 ? -54.649 -16.181 71.776 1.00 55.44 177 LEU A C 1
ATOM 1454 O O . LEU A 1 177 ? -54.032 -16.303 70.721 1.00 55.44 177 LEU A O 1
ATOM 1458 N N . ALA A 1 178 ? -55.935 -15.818 71.789 1.00 59.00 178 ALA A N 1
ATOM 1459 C CA . ALA A 1 178 ? -56.683 -15.549 70.561 1.00 59.00 178 ALA A CA 1
ATOM 1460 C C . ALA A 1 178 ? -56.243 -14.234 69.896 1.00 59.00 178 ALA A C 1
ATOM 1462 O O . ALA A 1 178 ? -56.286 -14.107 68.673 1.00 59.00 178 ALA A O 1
ATOM 1463 N N . LYS A 1 179 ? -55.802 -13.261 70.699 1.00 67.56 179 LYS A N 1
ATOM 1464 C CA . LYS A 1 179 ? -55.337 -11.953 70.229 1.00 67.56 179 LYS A CA 1
ATOM 1465 C C . LYS A 1 179 ? -53.940 -12.044 69.609 1.00 67.56 179 LYS A C 1
ATOM 1467 O O . LYS A 1 179 ? -53.741 -11.585 68.490 1.00 67.56 179 LYS A O 1
ATOM 1472 N N . THR A 1 180 ? -53.022 -12.745 70.272 1.00 70.31 180 THR A N 1
ATOM 1473 C CA . THR A 1 180 ? -51.667 -13.014 69.759 1.00 70.31 180 THR A CA 1
ATOM 1474 C C . THR A 1 180 ? -51.670 -13.872 68.492 1.00 70.31 180 THR A C 1
ATOM 1476 O O . THR A 1 180 ? -50.901 -13.600 67.570 1.00 70.31 180 THR A O 1
ATOM 1479 N N . LEU A 1 181 ? -52.566 -14.862 68.389 1.00 66.25 181 LEU A N 1
ATOM 1480 C CA . LEU A 1 181 ? -52.762 -15.616 67.144 1.00 66.25 181 LEU A CA 1
ATOM 1481 C C . LEU A 1 181 ? -53.221 -14.713 65.991 1.00 66.25 181 LEU A C 1
ATOM 1483 O O . LEU A 1 181 ? -52.722 -14.852 64.877 1.00 66.25 181 LEU A O 1
ATOM 1487 N N . ARG A 1 182 ? -54.119 -13.757 66.260 1.00 70.75 182 ARG A N 1
ATOM 1488 C CA . ARG A 1 182 ? -54.616 -12.811 65.252 1.00 70.75 182 ARG A CA 1
ATOM 1489 C C . ARG A 1 182 ? -53.523 -11.841 64.782 1.00 70.75 182 ARG A C 1
ATOM 1491 O O . ARG A 1 182 ? -53.358 -11.657 63.583 1.00 70.75 182 ARG A O 1
ATOM 1498 N N . GLU A 1 183 ? -52.712 -11.312 65.695 1.00 76.88 183 GLU A N 1
ATOM 1499 C CA . GLU A 1 183 ? -51.571 -10.445 65.354 1.00 76.88 183 GLU A CA 1
ATOM 1500 C C . GLU A 1 183 ? -50.479 -11.177 64.562 1.00 76.88 183 GLU A C 1
ATOM 1502 O O . GLU A 1 183 ? -49.858 -10.605 63.662 1.00 76.88 183 GLU A O 1
ATOM 1507 N N . MET A 1 184 ? -50.228 -12.454 64.871 1.00 70.06 184 MET A N 1
ATOM 1508 C CA . MET A 1 184 ? -49.280 -13.256 64.096 1.00 70.06 184 MET A CA 1
ATOM 1509 C C . MET A 1 184 ? -49.796 -13.486 62.670 1.00 70.06 184 MET A C 1
ATOM 1511 O O . MET A 1 184 ? -49.019 -13.424 61.717 1.00 70.06 184 MET A O 1
ATOM 1515 N N . GLN A 1 185 ? -51.105 -13.701 62.526 1.00 72.69 185 GLN A N 1
ATOM 1516 C CA . GLN A 1 185 ? -51.759 -13.888 61.236 1.00 72.69 185 GLN A CA 1
ATOM 1517 C C . GLN A 1 185 ? -51.696 -12.612 60.378 1.00 72.69 185 GLN A C 1
ATOM 1519 O O . GLN A 1 185 ? -51.287 -12.687 59.222 1.00 72.69 185 GLN A O 1
ATOM 1524 N N . GLU A 1 186 ? -51.954 -11.437 60.958 1.00 79.56 186 GLU A N 1
ATOM 1525 C CA . GLU A 1 186 ? -51.819 -10.142 60.268 1.00 79.56 186 GLU A CA 1
ATOM 1526 C C . GLU A 1 186 ? -50.372 -9.851 59.831 1.00 79.56 186 GLU A C 1
ATOM 1528 O O . GLU A 1 186 ? -50.127 -9.409 58.704 1.00 79.56 186 GLU A O 1
ATOM 1533 N N . LYS A 1 187 ? -49.376 -10.149 60.679 1.00 82.56 187 LYS A N 1
ATOM 1534 C CA . LYS A 1 187 ? -47.955 -10.026 60.298 1.00 82.56 187 LYS A CA 1
ATOM 1535 C C . LYS A 1 187 ? -47.593 -10.967 59.156 1.00 82.56 187 LYS A C 1
ATOM 1537 O O . LYS A 1 187 ? -46.835 -10.585 58.265 1.00 82.56 187 LYS A O 1
ATOM 1542 N N . HIS A 1 188 ? -48.128 -12.186 59.170 1.00 81.06 188 HIS A N 1
ATOM 1543 C CA . HIS A 1 188 ? -47.885 -13.150 58.107 1.00 81.06 188 HIS A CA 1
ATOM 1544 C C . HIS A 1 188 ? -48.491 -12.679 56.781 1.00 81.06 188 HIS A C 1
ATOM 1546 O O . HIS A 1 188 ? -47.807 -12.703 55.760 1.00 81.06 188 HIS A O 1
ATOM 1552 N N . GLU A 1 189 ? -49.719 -12.158 56.797 1.00 84.06 189 GLU A N 1
ATOM 1553 C CA . GLU A 1 189 ? -50.351 -11.557 55.616 1.00 84.06 189 GLU A CA 1
ATOM 1554 C C . GLU A 1 189 ? -49.553 -10.361 55.081 1.00 84.06 189 GLU A C 1
ATOM 1556 O O . GLU A 1 189 ? -49.300 -10.276 53.878 1.00 84.06 189 GLU A O 1
ATOM 1561 N N . THR A 1 190 ? -49.068 -9.488 55.969 1.00 89.69 190 THR A N 1
ATOM 1562 C CA . THR A 1 190 ? -48.229 -8.337 55.594 1.00 89.69 190 THR A CA 1
ATOM 1563 C C . THR A 1 190 ? -46.940 -8.792 54.898 1.00 89.69 190 THR A C 1
ATOM 1565 O O . THR A 1 190 ? -46.619 -8.313 53.809 1.00 89.69 190 THR A O 1
ATOM 1568 N N . LEU A 1 191 ? -46.241 -9.781 55.467 1.00 86.50 191 LEU A N 1
ATOM 1569 C CA . LEU A 1 191 ? -45.018 -10.336 54.881 1.00 86.50 191 LEU A CA 1
ATOM 1570 C C . LEU A 1 191 ? -45.278 -11.026 53.538 1.00 86.50 191 LEU A C 1
ATOM 1572 O O . LEU A 1 191 ? -44.453 -10.922 52.632 1.00 86.50 191 LEU A O 1
ATOM 1576 N N . VAL A 1 192 ? -46.414 -11.708 53.373 1.00 87.44 192 VAL A N 1
ATOM 1577 C CA . VAL A 1 192 ? -46.793 -12.343 52.100 1.00 87.44 192 VAL A CA 1
ATOM 1578 C C . VAL A 1 192 ? -47.020 -11.292 51.009 1.00 87.44 192 VAL A C 1
ATOM 1580 O O . VAL A 1 192 ? -46.532 -11.461 49.887 1.00 87.44 192 VAL A O 1
ATOM 1583 N N . ILE A 1 193 ? -47.705 -10.190 51.329 1.00 89.31 193 ILE A N 1
ATOM 1584 C CA . ILE A 1 193 ? -47.935 -9.079 50.394 1.00 89.31 193 ILE A CA 1
ATOM 1585 C C . ILE A 1 193 ? -46.608 -8.425 49.995 1.00 89.31 193 ILE A C 1
ATOM 1587 O O . ILE A 1 193 ? -46.365 -8.174 48.811 1.00 89.31 193 ILE A O 1
ATOM 1591 N N . GLU A 1 194 ? -45.727 -8.183 50.962 1.00 87.25 194 GLU A N 1
ATOM 1592 C CA . GLU A 1 194 ? -44.429 -7.558 50.717 1.00 87.25 194 GLU A CA 1
ATOM 1593 C C . GLU A 1 194 ? -43.504 -8.463 49.895 1.00 87.25 194 GLU A C 1
ATOM 1595 O O . GLU A 1 194 ? -42.893 -8.010 48.927 1.00 87.25 194 GLU A O 1
ATOM 1600 N N . ASN A 1 195 ? -43.493 -9.768 50.173 1.00 85.00 195 ASN A N 1
ATOM 1601 C CA . ASN A 1 195 ? -42.751 -10.744 49.377 1.00 85.00 195 ASN A CA 1
ATOM 1602 C C . ASN A 1 195 ? -43.265 -10.797 47.930 1.00 85.00 195 ASN A C 1
ATOM 1604 O O . ASN A 1 195 ? -42.475 -10.819 46.985 1.00 85.00 195 ASN A O 1
ATOM 1608 N N . TYR A 1 196 ? -44.587 -10.740 47.732 1.00 90.06 196 TYR A N 1
ATOM 1609 C CA . TYR A 1 196 ? -45.177 -10.677 46.395 1.00 90.06 196 TYR A CA 1
ATOM 1610 C C . TYR A 1 196 ? -44.775 -9.397 45.648 1.00 90.06 196 TYR A C 1
ATOM 1612 O O . TYR A 1 196 ? -44.427 -9.453 44.465 1.00 90.06 196 TYR A O 1
ATOM 1620 N N . ARG A 1 197 ? -44.766 -8.248 46.335 1.00 91.44 197 ARG A N 1
ATOM 1621 C CA . ARG A 1 197 ? -44.327 -6.969 45.764 1.00 91.44 197 ARG A CA 1
ATOM 1622 C C . ARG A 1 197 ? -42.849 -7.000 45.375 1.00 91.44 197 ARG A C 1
ATOM 1624 O O . ARG A 1 197 ? -42.530 -6.698 44.227 1.00 91.44 197 ARG A O 1
ATOM 1631 N N . LEU A 1 198 ? -41.972 -7.431 46.282 1.00 89.62 198 LEU A N 1
ATOM 1632 C CA . LEU A 1 198 ? -40.536 -7.559 46.024 1.00 89.62 198 LEU A CA 1
ATOM 1633 C C . LEU A 1 198 ? -40.266 -8.505 44.854 1.00 89.62 198 LEU A C 1
ATOM 1635 O O . LEU A 1 198 ? -39.476 -8.195 43.968 1.00 89.62 198 LEU A O 1
ATOM 1639 N N . LYS A 1 199 ? -40.985 -9.628 44.776 1.00 88.38 199 LYS A N 1
ATOM 1640 C CA . LYS A 1 199 ? -40.880 -10.559 43.647 1.00 88.38 199 LYS A CA 1
ATOM 1641 C C . LYS A 1 199 ? -41.271 -9.903 42.319 1.00 88.38 199 LYS A C 1
ATOM 1643 O O . LYS A 1 199 ? -40.640 -10.174 41.300 1.00 88.38 199 LYS A O 1
ATOM 1648 N N . LYS A 1 200 ? -42.267 -9.012 42.329 1.00 89.88 200 LYS A N 1
ATOM 1649 C CA . LYS A 1 200 ? -42.696 -8.241 41.154 1.00 89.88 200 LYS A CA 1
ATOM 1650 C C . LYS A 1 200 ? -41.670 -7.181 40.731 1.00 89.88 200 LYS A C 1
ATOM 1652 O O . LYS A 1 200 ? -41.563 -6.905 39.541 1.00 89.88 200 LYS A O 1
ATOM 1657 N N . GLU A 1 201 ? -40.916 -6.616 41.673 1.00 91.06 201 GLU A N 1
ATOM 1658 C CA . GLU A 1 201 ? -39.844 -5.639 41.414 1.00 91.06 201 GLU A CA 1
ATOM 1659 C C . GLU A 1 201 ? -38.523 -6.307 40.979 1.00 91.06 201 GLU A C 1
ATOM 1661 O O . GLU A 1 201 ? -37.813 -5.788 40.120 1.00 91.06 201 GLU A O 1
ATOM 1666 N N . VAL A 1 202 ? -38.213 -7.499 41.497 1.00 90.50 202 VAL A N 1
ATOM 1667 C CA . VAL A 1 202 ? -36.995 -8.256 41.153 1.00 90.50 202 VAL A CA 1
ATOM 1668 C C . VAL A 1 202 ? -37.037 -8.813 39.729 1.00 90.50 202 VAL A C 1
ATOM 1670 O O . VAL A 1 202 ? -36.007 -8.900 39.059 1.00 90.50 202 VAL A O 1
ATOM 1673 N N . GLU A 1 203 ? -38.212 -9.184 39.234 1.00 91.44 203 GLU A N 1
ATOM 1674 C CA . GLU A 1 203 ? -38.331 -9.823 37.926 1.00 91.44 203 GLU A CA 1
ATOM 1675 C C . GLU A 1 203 ? -37.965 -8.939 36.716 1.00 91.44 203 GLU A C 1
ATOM 1677 O O . GLU A 1 203 ? -37.221 -9.421 35.853 1.00 91.44 203 GLU A O 1
ATOM 1682 N N . PRO A 1 204 ? -38.353 -7.648 36.632 1.00 91.88 204 PRO A N 1
ATOM 1683 C CA . PRO A 1 204 ? -37.843 -6.761 35.587 1.00 91.88 204 PRO A CA 1
ATOM 1684 C C . PRO A 1 204 ? -36.337 -6.499 35.725 1.00 91.88 204 PRO A C 1
ATOM 1686 O O . PRO A 1 204 ? -35.648 -6.402 34.711 1.00 91.88 204 PRO A O 1
ATOM 1689 N N . LEU A 1 205 ? -35.797 -6.453 36.950 1.00 92.50 205 LEU A N 1
ATOM 1690 C CA . LEU A 1 205 ? -34.355 -6.298 37.172 1.00 92.50 205 LEU A CA 1
ATOM 1691 C C . LEU A 1 205 ? -33.572 -7.515 36.666 1.00 92.50 205 LEU A C 1
ATOM 1693 O O . LEU A 1 205 ? -32.557 -7.352 35.991 1.00 92.50 205 LEU A O 1
ATOM 1697 N N . LYS A 1 206 ? -34.069 -8.737 36.895 1.00 91.56 206 LYS A N 1
ATOM 1698 C CA . LYS A 1 206 ? -33.479 -9.954 36.312 1.00 91.56 206 LYS A CA 1
ATOM 1699 C C . LYS A 1 206 ? -33.551 -9.964 34.789 1.00 91.56 206 LYS A C 1
ATOM 1701 O O . LYS A 1 206 ? -32.606 -10.412 34.141 1.00 91.56 206 LYS A O 1
ATOM 1706 N N . ALA A 1 207 ? -34.650 -9.485 34.207 1.00 93.19 207 ALA A N 1
ATOM 1707 C CA . ALA A 1 207 ? -34.770 -9.366 32.756 1.00 93.19 207 ALA A CA 1
ATOM 1708 C C . ALA A 1 207 ? -33.749 -8.361 32.191 1.00 93.19 207 ALA A C 1
ATOM 1710 O O . ALA A 1 207 ? -33.068 -8.666 31.212 1.00 93.19 207 ALA A O 1
ATOM 1711 N N . ALA A 1 208 ? -33.583 -7.208 32.847 1.00 93.50 208 ALA A N 1
ATOM 1712 C CA . ALA A 1 208 ? -32.582 -6.210 32.481 1.00 93.50 208 ALA A CA 1
ATOM 1713 C C . ALA A 1 208 ? -31.148 -6.750 32.618 1.00 93.50 208 ALA A C 1
ATOM 1715 O O . ALA A 1 208 ? -30.328 -6.531 31.727 1.00 93.50 208 ALA A O 1
ATOM 1716 N N . LEU A 1 209 ? -30.858 -7.510 33.681 1.00 91.94 209 LEU A N 1
ATOM 1717 C CA . LEU A 1 209 ? -29.561 -8.159 33.880 1.00 91.94 209 LEU A CA 1
ATOM 1718 C C . LEU A 1 209 ? -29.233 -9.110 32.721 1.00 91.94 209 LEU A C 1
ATOM 1720 O O . LEU A 1 209 ? -28.179 -8.980 32.106 1.00 91.94 209 LEU A O 1
ATOM 1724 N N . ARG A 1 210 ? -30.168 -9.996 32.347 1.00 94.31 210 ARG A N 1
ATOM 1725 C CA . ARG A 1 210 ? -29.988 -10.917 31.209 1.00 94.31 210 ARG A CA 1
ATOM 1726 C C . ARG A 1 210 ? -29.778 -10.180 29.887 1.00 94.31 210 ARG A C 1
ATOM 1728 O O . ARG A 1 210 ? -28.967 -10.606 29.067 1.00 94.31 210 ARG A O 1
ATOM 1735 N N . ALA A 1 211 ? -30.486 -9.069 29.673 1.00 94.94 211 ALA A N 1
ATOM 1736 C CA . ALA A 1 211 ? -30.291 -8.237 28.489 1.00 94.94 211 ALA A CA 1
ATOM 1737 C C . ALA A 1 211 ? -28.866 -7.659 28.448 1.00 94.94 211 ALA A C 1
ATOM 1739 O O . ALA A 1 211 ? -28.185 -7.778 27.428 1.00 94.94 211 ALA A O 1
ATOM 1740 N N . ARG A 1 212 ? -28.369 -7.127 29.570 1.00 94.62 212 ARG A N 1
ATOM 1741 C CA . ARG A 1 212 ? -26.991 -6.621 29.677 1.00 94.62 212 ARG A CA 1
ATOM 1742 C C . ARG A 1 212 ? -25.943 -7.719 29.510 1.00 94.62 212 ARG A C 1
ATOM 1744 O O . ARG A 1 212 ? -24.958 -7.509 28.810 1.00 94.62 212 ARG A O 1
ATOM 1751 N N . GLU A 1 213 ? -26.161 -8.902 30.076 1.00 94.00 213 GLU A N 1
ATOM 1752 C CA . GLU A 1 213 ? -25.281 -10.060 29.875 1.00 94.00 213 GLU A CA 1
ATOM 1753 C C . GLU A 1 213 ? -25.200 -10.463 28.395 1.00 94.00 213 GLU A C 1
ATOM 1755 O O . GLU A 1 213 ? -24.110 -10.741 27.885 1.00 94.00 213 GLU A O 1
ATOM 1760 N N . SER A 1 214 ? -26.330 -10.436 27.678 1.00 95.06 214 SER A N 1
ATOM 1761 C CA . SER A 1 214 ? -26.363 -10.716 26.238 1.00 95.06 214 SER A CA 1
ATOM 1762 C C . SER A 1 214 ? -25.603 -9.664 25.418 1.00 95.06 214 SER A C 1
ATOM 1764 O O . SER A 1 214 ? -24.826 -10.017 24.529 1.00 95.06 214 SER A O 1
ATOM 1766 N N . GLU A 1 215 ? -25.731 -8.385 25.779 1.00 96.25 215 GLU A N 1
ATOM 1767 C CA . GLU A 1 215 ? -25.023 -7.271 25.143 1.00 96.25 215 GLU A CA 1
ATOM 1768 C C . GLU A 1 215 ? -23.505 -7.376 25.365 1.00 96.25 215 GLU A C 1
ATOM 1770 O O . GLU A 1 215 ? -22.718 -7.262 24.423 1.00 96.25 215 GLU A O 1
ATOM 1775 N N . ILE A 1 216 ? -23.077 -7.703 26.589 1.00 92.62 216 ILE A N 1
ATOM 1776 C CA . ILE A 1 216 ? -21.668 -7.966 26.914 1.00 92.62 216 ILE A CA 1
ATOM 1777 C C . ILE A 1 216 ? -21.129 -9.141 26.088 1.00 92.62 216 ILE A C 1
ATOM 1779 O O . ILE A 1 216 ? -20.008 -9.072 25.574 1.00 92.62 216 ILE A O 1
ATOM 1783 N N . ALA A 1 217 ? -21.904 -10.217 25.928 1.00 95.38 217 ALA A N 1
ATOM 1784 C CA . ALA A 1 217 ? -21.494 -11.365 25.124 1.00 95.38 217 ALA A CA 1
ATOM 1785 C C . ALA A 1 217 ? -21.306 -10.996 23.640 1.00 95.38 217 ALA A C 1
ATOM 1787 O O . ALA A 1 217 ? -20.340 -11.438 23.010 1.00 95.38 217 ALA A O 1
ATOM 1788 N N . GLU A 1 218 ? -22.176 -10.155 23.078 1.00 96.50 218 GLU A N 1
ATOM 1789 C CA . GLU A 1 218 ? -22.010 -9.640 21.716 1.00 96.50 218 GLU A CA 1
ATOM 1790 C C . GLU A 1 218 ? -20.794 -8.725 21.574 1.00 96.50 218 GLU A C 1
ATOM 1792 O O . GLU A 1 218 ? -20.024 -8.868 20.619 1.00 96.50 218 GLU A O 1
ATOM 1797 N N . LEU A 1 219 ? -20.583 -7.811 22.524 1.00 94.12 219 LEU A N 1
ATOM 1798 C CA . LEU A 1 219 ? -19.422 -6.923 22.529 1.00 94.12 219 LEU A CA 1
ATOM 1799 C C . LEU A 1 219 ? -18.115 -7.718 22.616 1.00 94.12 219 LEU A C 1
ATOM 1801 O O . LEU A 1 219 ? -17.185 -7.441 21.859 1.00 94.12 219 LEU A O 1
ATOM 1805 N N . ARG A 1 220 ? -18.064 -8.776 23.436 1.00 94.56 220 ARG A N 1
ATOM 1806 C CA . ARG A 1 220 ? -16.919 -9.701 23.489 1.00 94.56 220 ARG A CA 1
ATOM 1807 C C . ARG A 1 220 ? -16.665 -10.387 22.146 1.00 94.56 220 ARG A C 1
ATOM 1809 O O . ARG A 1 220 ? -15.515 -10.464 21.718 1.00 94.56 220 ARG A O 1
ATOM 1816 N N . LYS A 1 221 ? -17.713 -10.832 21.439 1.00 96.00 221 LYS A N 1
ATOM 1817 C CA . LYS A 1 221 ? -17.573 -11.409 20.087 1.00 96.00 221 LYS A CA 1
ATOM 1818 C C . LYS A 1 221 ? -17.043 -10.387 19.079 1.00 96.00 221 LYS A C 1
ATOM 1820 O O . LYS A 1 221 ? -16.180 -10.724 18.270 1.00 96.00 221 LYS A O 1
ATOM 1825 N N . LYS A 1 222 ? -17.535 -9.144 19.117 1.00 96.06 222 LYS A N 1
ATOM 1826 C CA . LYS A 1 222 ? -17.040 -8.058 18.252 1.00 96.06 222 LYS A CA 1
ATOM 1827 C C . LYS A 1 222 ? -15.568 -7.753 18.540 1.00 96.06 222 LYS A C 1
ATOM 1829 O O . LYS A 1 222 ? -14.781 -7.652 17.605 1.00 96.06 222 LYS A O 1
ATOM 1834 N N . LEU A 1 223 ? -15.184 -7.698 19.814 1.00 92.56 223 LEU A N 1
ATOM 1835 C CA . LEU A 1 223 ? -13.807 -7.452 20.238 1.00 92.56 223 LEU A CA 1
ATOM 1836 C C . LEU A 1 223 ? -12.853 -8.573 19.793 1.00 92.56 223 LEU A C 1
ATOM 1838 O O . LEU A 1 223 ? -11.773 -8.289 19.282 1.00 92.56 223 LEU A O 1
ATOM 1842 N N . ALA A 1 224 ? -13.278 -9.837 19.886 1.00 94.62 224 ALA A N 1
ATOM 1843 C CA . ALA A 1 224 ? -12.513 -10.970 19.362 1.00 94.62 224 ALA A CA 1
ATOM 1844 C C . ALA A 1 224 ? -12.263 -10.854 17.846 1.00 94.62 224 ALA A C 1
ATOM 1846 O O . ALA A 1 224 ? -11.130 -11.022 17.399 1.00 94.62 224 ALA A O 1
ATOM 1847 N N . ARG A 1 225 ? -13.283 -10.473 17.063 1.00 95.50 225 ARG A N 1
ATOM 1848 C CA . ARG A 1 225 ? -13.133 -10.231 15.615 1.00 95.50 225 ARG A CA 1
ATOM 1849 C C . ARG A 1 225 ? -12.165 -9.086 15.311 1.00 95.50 225 ARG A C 1
ATOM 1851 O O . ARG A 1 225 ? -11.349 -9.212 14.403 1.00 95.50 225 ARG A O 1
ATOM 1858 N N . CYS A 1 226 ? -12.221 -7.987 16.065 1.00 92.50 226 CYS A N 1
ATOM 1859 C CA . CYS A 1 226 ? -11.263 -6.887 15.909 1.00 92.50 226 CYS A CA 1
ATOM 1860 C C . CYS A 1 226 ? -9.826 -7.341 16.200 1.00 92.50 226 CYS A C 1
ATOM 1862 O O . CYS A 1 226 ? -8.914 -6.995 15.456 1.00 92.50 226 CYS A O 1
ATOM 1864 N N . ASN A 1 227 ? -9.624 -8.170 17.227 1.00 93.50 227 ASN A N 1
ATOM 1865 C CA . ASN A 1 227 ? -8.304 -8.718 17.544 1.00 93.50 227 ASN A CA 1
ATOM 1866 C C . ASN A 1 227 ? -7.770 -9.638 16.435 1.00 93.50 227 ASN A C 1
ATOM 1868 O O . ASN A 1 227 ? -6.582 -9.598 16.125 1.00 93.50 227 ASN A O 1
ATOM 1872 N N . GLU A 1 228 ? -8.626 -10.448 15.808 1.00 95.00 228 GLU A N 1
ATOM 1873 C CA . GLU A 1 228 ? -8.242 -11.258 14.643 1.00 95.00 228 GLU A CA 1
ATOM 1874 C C . GLU A 1 228 ? -7.856 -10.395 13.436 1.00 95.00 228 GLU A C 1
ATOM 1876 O O . GLU A 1 228 ? -6.877 -10.695 12.752 1.00 95.00 228 GLU A O 1
ATOM 1881 N N . LEU A 1 229 ? -8.595 -9.312 13.181 1.00 94.00 229 LEU A N 1
ATOM 1882 C CA . LEU A 1 229 ? -8.253 -8.359 12.125 1.00 94.00 229 LEU A CA 1
ATOM 1883 C C . LEU A 1 229 ? -6.916 -7.667 12.404 1.00 94.00 229 LEU A C 1
ATOM 1885 O O . LEU A 1 229 ? -6.095 -7.587 11.496 1.00 94.00 229 LEU A O 1
ATOM 1889 N N . ASN A 1 230 ? -6.653 -7.254 13.646 1.00 91.19 230 ASN A N 1
ATOM 1890 C CA . ASN A 1 230 ? -5.365 -6.671 14.026 1.00 91.19 230 ASN A CA 1
ATOM 1891 C C . ASN A 1 230 ? -4.205 -7.646 13.790 1.00 91.19 230 ASN A C 1
ATOM 1893 O O . ASN A 1 230 ? -3.219 -7.265 13.172 1.00 91.19 230 ASN A O 1
ATOM 1897 N N . LYS A 1 231 ? -4.356 -8.928 14.154 1.00 95.62 231 LYS A N 1
ATOM 1898 C CA . LYS A 1 231 ? -3.337 -9.950 13.852 1.00 95.62 231 LYS A CA 1
ATOM 1899 C C . LYS A 1 231 ? -3.053 -10.070 12.351 1.00 95.62 231 LYS A C 1
ATOM 1901 O O . LYS A 1 231 ? -1.898 -10.198 11.959 1.00 95.62 231 LYS A O 1
ATOM 1906 N N . LYS A 1 232 ? -4.090 -10.007 11.507 1.00 95.38 232 LYS A N 1
ATOM 1907 C CA . LYS A 1 232 ? -3.921 -10.010 10.042 1.00 95.38 232 LYS A CA 1
ATOM 1908 C C . LYS A 1 232 ? -3.215 -8.750 9.546 1.00 95.38 232 LYS A C 1
ATOM 1910 O O . LYS A 1 232 ? -2.402 -8.840 8.633 1.00 95.38 232 LYS A O 1
ATOM 1915 N N . ILE A 1 233 ? -3.515 -7.589 10.128 1.00 93.19 233 ILE A N 1
ATOM 1916 C CA . ILE A 1 233 ? -2.829 -6.335 9.799 1.00 93.19 233 ILE A CA 1
ATOM 1917 C C . ILE A 1 233 ? -1.343 -6.444 10.153 1.00 93.19 233 ILE A C 1
ATOM 1919 O O . ILE A 1 233 ? -0.511 -6.128 9.307 1.00 93.19 233 ILE A O 1
ATOM 1923 N N . ASP A 1 234 ? -1.003 -6.956 11.337 1.00 94.31 234 ASP A N 1
ATOM 1924 C CA . ASP A 1 234 ? 0.389 -7.149 11.763 1.00 94.31 234 ASP A CA 1
ATOM 1925 C C . ASP A 1 234 ? 1.145 -8.110 10.830 1.00 94.31 234 ASP A C 1
ATOM 1927 O O . ASP A 1 234 ? 2.300 -7.872 10.469 1.00 94.31 234 ASP A O 1
ATOM 1931 N N . GLU A 1 235 ? 0.491 -9.189 10.392 1.00 95.88 235 GLU A N 1
ATOM 1932 C CA . GLU A 1 235 ? 1.058 -10.138 9.430 1.00 95.88 235 GLU A CA 1
ATOM 1933 C C . GLU A 1 235 ? 1.292 -9.491 8.057 1.00 95.88 235 GLU A C 1
ATOM 1935 O O . GLU A 1 235 ? 2.362 -9.649 7.466 1.00 95.88 235 GLU A O 1
ATOM 1940 N N . LEU A 1 236 ? 0.330 -8.706 7.562 1.00 93.75 236 LEU A N 1
ATOM 1941 C CA . LEU A 1 236 ? 0.490 -7.955 6.317 1.00 93.75 236 LEU A CA 1
ATOM 1942 C C . LEU A 1 236 ? 1.607 -6.915 6.426 1.00 93.75 236 LEU A C 1
ATOM 1944 O O . LEU A 1 236 ? 2.402 -6.794 5.499 1.00 93.75 236 LEU A O 1
ATOM 1948 N N . GLN A 1 237 ? 1.723 -6.212 7.553 1.00 92.31 237 GLN A N 1
ATOM 1949 C CA . GLN A 1 237 ? 2.813 -5.266 7.790 1.00 92.31 237 GLN A CA 1
ATOM 1950 C C . GLN A 1 237 ? 4.181 -5.953 7.780 1.00 92.31 237 GLN A C 1
ATOM 1952 O O . GLN A 1 237 ? 5.117 -5.418 7.188 1.00 92.31 237 GLN A O 1
ATOM 1957 N N . ARG A 1 238 ? 4.311 -7.146 8.379 1.00 95.62 238 ARG A N 1
ATOM 1958 C CA . ARG A 1 238 ? 5.551 -7.937 8.283 1.00 95.62 238 ARG A CA 1
ATOM 1959 C C . ARG A 1 238 ? 5.874 -8.304 6.840 1.00 95.62 238 ARG A C 1
ATOM 1961 O O . ARG A 1 238 ? 6.991 -8.066 6.400 1.00 95.62 238 ARG A O 1
ATOM 1968 N N . ARG A 1 239 ? 4.893 -8.801 6.081 1.00 95.12 239 ARG A N 1
ATOM 1969 C CA . ARG A 1 239 ? 5.090 -9.147 4.664 1.00 95.12 239 ARG A CA 1
ATOM 1970 C C . ARG A 1 239 ? 5.480 -7.940 3.815 1.00 95.12 239 ARG A C 1
ATOM 1972 O O . ARG A 1 239 ? 6.316 -8.074 2.932 1.00 95.12 239 ARG A O 1
ATOM 1979 N N . VAL A 1 240 ? 4.895 -6.771 4.073 1.00 93.94 240 VAL A N 1
ATOM 1980 C CA . VAL A 1 240 ? 5.273 -5.525 3.390 1.00 93.94 240 VAL A CA 1
ATOM 1981 C C . VAL A 1 240 ? 6.727 -5.173 3.688 1.00 93.94 240 VAL A C 1
ATOM 1983 O O . VAL A 1 240 ? 7.470 -4.940 2.742 1.00 93.94 240 VAL A O 1
ATOM 1986 N N . LYS A 1 241 ? 7.163 -5.238 4.952 1.00 93.62 241 LYS A N 1
ATOM 1987 C CA . LYS A 1 241 ? 8.573 -5.015 5.314 1.00 93.62 241 LYS A CA 1
ATOM 1988 C C . LYS A 1 241 ? 9.515 -6.002 4.626 1.00 93.62 241 LYS A C 1
ATOM 1990 O O . LYS A 1 241 ? 10.527 -5.591 4.075 1.00 93.62 241 LYS A O 1
ATOM 1995 N N . GLU A 1 242 ? 9.159 -7.285 4.576 1.00 94.62 242 GLU A N 1
ATOM 1996 C CA . GLU A 1 242 ? 9.946 -8.288 3.843 1.00 94.62 242 GLU A CA 1
ATOM 1997 C C . GLU A 1 242 ? 10.038 -7.967 2.342 1.00 94.62 242 GLU A C 1
ATOM 1999 O O . GLU A 1 242 ? 11.084 -8.169 1.723 1.00 94.62 242 GLU A O 1
ATOM 2004 N N . TYR A 1 243 ? 8.958 -7.471 1.727 1.00 93.06 243 TYR A N 1
ATOM 2005 C CA . TYR A 1 243 ? 8.994 -7.036 0.331 1.00 93.06 243 TYR A CA 1
ATOM 2006 C C . TYR A 1 243 ? 9.839 -5.774 0.143 1.00 93.06 243 TYR A C 1
ATOM 2008 O O . TYR A 1 243 ? 10.594 -5.714 -0.823 1.00 93.06 243 TYR A O 1
ATOM 2016 N N . GLU A 1 244 ? 9.763 -4.805 1.053 1.00 91.56 244 GLU A N 1
ATOM 2017 C CA . GLU A 1 244 ? 10.604 -3.603 1.039 1.00 91.56 244 GLU A CA 1
ATOM 2018 C C . GLU A 1 244 ? 12.091 -3.960 1.154 1.00 91.56 244 GLU A C 1
ATOM 2020 O O . GLU A 1 244 ? 12.897 -3.478 0.360 1.00 91.56 244 GLU A O 1
ATOM 2025 N N . GLU A 1 245 ? 12.455 -4.868 2.063 1.00 93.06 245 GLU A N 1
ATOM 2026 C CA . GLU A 1 245 ? 13.823 -5.381 2.197 1.00 93.06 245 GLU A CA 1
ATOM 2027 C C . GLU A 1 245 ? 14.287 -6.084 0.915 1.00 93.06 245 GLU A C 1
ATOM 2029 O O . GLU A 1 245 ? 15.374 -5.800 0.407 1.00 93.06 245 GLU A O 1
ATOM 2034 N N . ARG A 1 246 ? 13.448 -6.951 0.328 1.00 91.62 246 ARG A N 1
ATOM 2035 C CA . ARG A 1 246 ? 13.763 -7.621 -0.946 1.00 91.62 246 ARG A CA 1
ATOM 2036 C C . ARG A 1 246 ? 13.953 -6.626 -2.086 1.00 91.62 246 ARG A C 1
ATOM 2038 O O . ARG A 1 246 ? 14.906 -6.763 -2.848 1.00 91.62 246 ARG A O 1
ATOM 2045 N N . VAL A 1 247 ? 13.097 -5.613 -2.200 1.00 88.75 247 VAL A N 1
ATOM 2046 C CA . VAL A 1 247 ? 13.256 -4.539 -3.194 1.00 88.75 247 VAL A CA 1
ATOM 2047 C C . VAL A 1 247 ? 14.553 -3.765 -2.945 1.00 88.75 247 VAL A C 1
ATOM 2049 O O . VAL A 1 247 ? 15.298 -3.502 -3.889 1.00 88.75 247 VAL A O 1
ATOM 2052 N N . GLY A 1 248 ? 14.885 -3.497 -1.680 1.00 87.62 248 GLY A N 1
ATOM 2053 C CA . GLY A 1 248 ? 16.158 -2.903 -1.279 1.00 87.62 248 GLY A CA 1
ATOM 2054 C C . GLY A 1 248 ? 17.367 -3.720 -1.735 1.00 87.62 248 GLY A C 1
ATOM 2055 O O . GLY A 1 248 ? 18.334 -3.139 -2.215 1.00 87.62 248 GLY A O 1
ATOM 2056 N N . THR A 1 249 ? 17.303 -5.056 -1.668 1.00 90.25 249 THR A N 1
ATOM 2057 C CA . THR A 1 249 ? 18.367 -5.938 -2.189 1.00 90.25 249 THR A CA 1
ATOM 2058 C C . THR A 1 249 ? 18.400 -6.042 -3.713 1.00 90.25 249 THR A C 1
ATOM 2060 O O . THR A 1 249 ? 19.461 -6.290 -4.279 1.00 90.25 249 THR A O 1
ATOM 2063 N N . LEU A 1 250 ? 17.274 -5.830 -4.399 1.00 85.44 250 LEU A N 1
ATOM 2064 C CA . LEU A 1 250 ? 17.223 -5.851 -5.862 1.00 85.44 250 LEU A CA 1
ATOM 2065 C C . LEU A 1 250 ? 17.848 -4.596 -6.476 1.00 85.44 250 LEU A C 1
ATOM 2067 O O . LEU A 1 250 ? 18.486 -4.702 -7.514 1.00 85.44 250 LEU A O 1
ATOM 2071 N N . SER A 1 251 ? 17.742 -3.439 -5.820 1.00 86.38 251 SER A N 1
ATOM 2072 C CA . SER A 1 251 ? 18.316 -2.179 -6.314 1.00 86.38 251 SER A CA 1
ATOM 2073 C C . SER A 1 251 ? 19.840 -2.206 -6.573 1.00 86.38 251 SER A C 1
ATOM 2075 O O . SER A 1 251 ? 20.260 -1.750 -7.638 1.00 86.38 251 SER A O 1
ATOM 2077 N N . PRO A 1 252 ? 20.706 -2.727 -5.676 1.00 85.75 252 PRO A N 1
ATOM 2078 C CA . PRO A 1 252 ? 22.133 -2.856 -5.967 1.00 85.75 252 PRO A CA 1
ATOM 2079 C C . PRO A 1 252 ? 22.405 -3.899 -7.056 1.00 85.75 252 PRO A C 1
ATOM 2081 O O . PRO A 1 252 ? 23.229 -3.643 -7.926 1.00 85.75 252 PRO A O 1
ATOM 2084 N N . ILE A 1 253 ? 21.666 -5.015 -7.074 1.00 84.69 253 ILE A N 1
ATOM 2085 C CA . ILE A 1 253 ? 21.784 -6.037 -8.127 1.00 84.69 253 ILE A CA 1
ATOM 2086 C C . ILE A 1 253 ? 21.431 -5.442 -9.494 1.00 84.69 253 ILE A C 1
ATOM 2088 O O . ILE A 1 253 ? 22.093 -5.725 -10.484 1.00 84.69 253 ILE A O 1
ATOM 2092 N N . GLU A 1 254 ? 20.400 -4.605 -9.561 1.00 83.62 254 GLU A N 1
ATOM 2093 C CA . GLU A 1 254 ? 19.983 -3.905 -10.773 1.00 83.62 254 GLU A CA 1
ATOM 2094 C C . GLU A 1 254 ? 21.075 -2.952 -11.271 1.00 83.62 254 GLU A C 1
ATOM 2096 O O . GLU A 1 254 ? 21.397 -2.965 -12.458 1.00 83.62 254 GLU A O 1
ATOM 2101 N N . LYS A 1 255 ? 21.711 -2.193 -10.367 1.00 85.06 255 LYS A N 1
ATOM 2102 C CA . LYS A 1 255 ? 22.864 -1.342 -10.703 1.00 85.06 255 LYS A CA 1
ATOM 2103 C C . LYS A 1 255 ? 24.048 -2.156 -11.217 1.00 85.06 255 LYS A C 1
ATOM 2105 O O . LYS A 1 255 ? 24.567 -1.836 -12.281 1.00 85.06 255 LYS A O 1
ATOM 2110 N N . GLU A 1 256 ? 24.426 -3.228 -10.524 1.00 84.25 256 GLU A N 1
ATOM 2111 C CA . GLU A 1 256 ? 25.499 -4.130 -10.964 1.00 84.25 256 GLU A CA 1
ATOM 2112 C C . GLU A 1 256 ? 25.180 -4.756 -12.332 1.00 84.25 256 GLU A C 1
ATOM 2114 O O . GLU A 1 256 ? 26.045 -4.850 -13.201 1.00 84.25 256 GLU A O 1
ATOM 2119 N N . LEU A 1 257 ? 23.923 -5.142 -12.573 1.00 83.50 257 LEU A N 1
ATOM 2120 C CA . LEU A 1 257 ? 23.492 -5.711 -13.849 1.00 83.50 257 LEU A CA 1
ATOM 2121 C C . LEU A 1 257 ? 23.596 -4.687 -14.991 1.00 83.50 257 LEU A C 1
ATOM 2123 O O . LEU A 1 257 ? 24.025 -5.038 -16.094 1.00 83.50 257 LEU A O 1
ATOM 2127 N N . LEU A 1 258 ? 23.220 -3.431 -14.743 1.00 84.50 258 LEU A N 1
ATOM 2128 C CA . LEU A 1 258 ? 23.361 -2.336 -15.707 1.00 84.50 258 LEU A CA 1
ATOM 2129 C C . LEU A 1 258 ? 24.837 -2.027 -15.988 1.00 84.50 258 LEU A C 1
ATOM 2131 O O . LEU A 1 258 ? 25.206 -1.880 -17.151 1.00 84.50 258 LEU A O 1
ATOM 2135 N N . GLU A 1 259 ? 25.687 -2.002 -14.959 1.00 86.00 259 GLU A N 1
ATOM 2136 C CA . GLU A 1 259 ? 27.134 -1.788 -15.098 1.00 86.00 259 GLU A CA 1
ATOM 2137 C C . GLU A 1 259 ? 27.807 -2.899 -15.916 1.00 86.00 259 GLU A C 1
ATOM 2139 O O . GLU A 1 259 ? 28.585 -2.612 -16.824 1.00 86.00 259 GLU A O 1
ATOM 2144 N N . ILE A 1 260 ? 27.472 -4.167 -15.652 1.00 81.62 260 ILE A N 1
ATOM 2145 C CA . ILE A 1 260 ? 28.046 -5.321 -16.363 1.00 81.62 260 ILE A CA 1
ATOM 2146 C C . ILE A 1 260 ? 27.598 -5.364 -17.829 1.00 81.62 260 ILE A C 1
ATOM 2148 O O . ILE A 1 260 ? 28.364 -5.766 -18.705 1.00 81.62 260 ILE A O 1
ATOM 2152 N N . THR A 1 261 ? 26.346 -4.999 -18.111 1.00 77.81 261 THR A N 1
ATOM 2153 C CA . THR A 1 261 ? 25.765 -5.140 -19.458 1.00 77.81 261 THR A CA 1
ATOM 2154 C C . THR A 1 261 ? 25.869 -3.880 -20.311 1.00 77.81 261 THR A C 1
ATOM 2156 O O . THR A 1 261 ? 25.678 -3.964 -21.524 1.00 77.81 261 THR A O 1
ATOM 2159 N N . GLY A 1 262 ? 26.134 -2.719 -19.703 1.00 79.88 262 GLY A N 1
ATOM 2160 C CA . GLY A 1 262 ? 26.124 -1.417 -20.373 1.00 79.88 262 GLY A CA 1
ATOM 2161 C C . GLY A 1 262 ? 24.758 -1.031 -20.950 1.00 79.88 262 GLY A C 1
ATOM 2162 O O . GLY A 1 262 ? 24.674 -0.148 -21.805 1.00 79.88 262 GLY A O 1
ATOM 2163 N N . ALA A 1 263 ? 23.684 -1.717 -20.545 1.00 81.25 263 ALA A N 1
ATOM 2164 C CA . ALA A 1 263 ? 22.347 -1.459 -21.052 1.00 81.25 263 ALA A CA 1
ATOM 2165 C C . ALA A 1 263 ? 21.713 -0.256 -20.327 1.00 81.25 263 ALA A C 1
ATOM 2167 O O . ALA A 1 263 ? 21.940 -0.063 -19.138 1.00 81.25 263 ALA A O 1
ATOM 2168 N N . PRO A 1 264 ? 20.870 0.540 -21.008 1.00 76.00 264 PRO A N 1
ATOM 2169 C CA . PRO A 1 264 ? 20.228 1.712 -20.409 1.00 76.00 264 PRO A CA 1
ATOM 2170 C C . PRO A 1 264 ? 19.019 1.373 -19.520 1.00 76.00 264 PRO A C 1
ATOM 2172 O O . PRO A 1 264 ? 18.489 2.258 -18.859 1.00 76.00 264 PRO A O 1
ATOM 2175 N N . THR A 1 265 ? 18.538 0.125 -19.542 1.00 85.38 265 THR A N 1
ATOM 2176 C CA . THR A 1 265 ? 17.368 -0.334 -18.772 1.00 85.38 265 THR A CA 1
ATOM 2177 C C . THR A 1 265 ? 17.588 -1.749 -18.228 1.00 85.38 265 THR A C 1
ATOM 2179 O O . THR A 1 265 ? 18.275 -2.541 -18.885 1.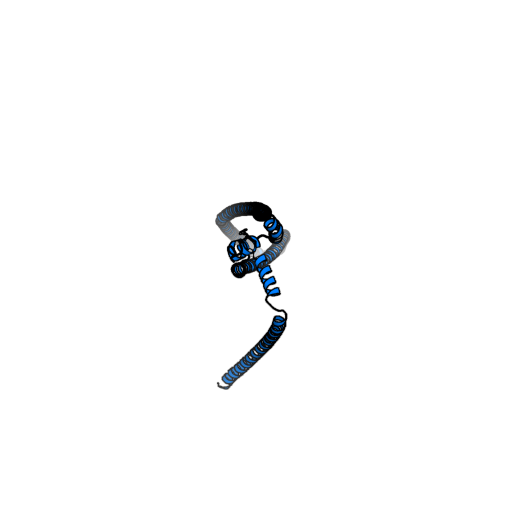00 85.38 265 THR A O 1
ATOM 2182 N N . PRO A 1 266 ? 17.002 -2.102 -17.068 1.00 77.56 266 PRO A N 1
ATOM 2183 C CA . PRO A 1 266 ? 17.131 -3.429 -16.458 1.00 77.56 266 PRO A CA 1
ATOM 2184 C C . PRO A 1 266 ? 16.587 -4.538 -17.357 1.00 77.56 266 PRO A C 1
ATOM 2186 O O . PRO A 1 266 ? 17.193 -5.599 -17.505 1.00 77.56 266 PRO A O 1
ATOM 2189 N N . GLU A 1 267 ? 15.466 -4.285 -18.032 1.00 82.69 267 GLU A N 1
ATOM 2190 C CA . GLU A 1 267 ? 14.869 -5.212 -18.991 1.00 82.69 267 GLU A CA 1
ATOM 2191 C C . GLU A 1 267 ? 15.795 -5.425 -20.193 1.00 82.69 267 GLU A C 1
ATOM 2193 O O . GLU A 1 267 ? 15.959 -6.554 -20.667 1.00 82.69 267 GLU A O 1
ATOM 2198 N N . GLY A 1 268 ? 16.446 -4.349 -20.652 1.00 78.75 268 GLY A N 1
ATOM 2199 C CA . GLY A 1 268 ? 17.470 -4.387 -21.690 1.00 78.75 268 GLY A CA 1
ATOM 2200 C C . GLY A 1 268 ? 18.692 -5.202 -21.267 1.00 78.75 268 GLY A C 1
ATOM 2201 O O . GLY A 1 268 ? 19.136 -6.059 -22.031 1.00 78.75 268 GLY A O 1
ATOM 2202 N N . ALA A 1 269 ? 19.178 -5.003 -20.038 1.00 79.50 269 ALA A N 1
ATOM 2203 C CA . ALA A 1 269 ? 20.276 -5.762 -19.440 1.00 79.50 269 ALA A CA 1
ATOM 2204 C C . ALA A 1 269 ? 19.950 -7.262 -19.376 1.00 79.50 269 ALA A C 1
ATOM 2206 O O . ALA A 1 269 ? 20.728 -8.098 -19.835 1.00 79.50 269 ALA A O 1
ATOM 2207 N N . ILE A 1 270 ? 18.752 -7.621 -18.902 1.00 81.44 270 ILE A N 1
ATOM 2208 C CA . ILE A 1 270 ? 18.281 -9.012 -18.845 1.00 81.44 270 ILE A CA 1
ATOM 2209 C C . ILE A 1 270 ? 18.176 -9.620 -20.251 1.00 81.44 270 ILE A C 1
ATOM 2211 O O . ILE A 1 270 ? 18.542 -10.782 -20.452 1.00 81.44 270 ILE A O 1
ATOM 2215 N N . ALA A 1 271 ? 17.674 -8.871 -21.235 1.00 80.50 271 ALA A N 1
ATOM 2216 C CA . ALA A 1 271 ? 17.577 -9.337 -22.617 1.00 80.50 271 ALA A CA 1
ATOM 2217 C C . ALA A 1 271 ? 18.962 -9.571 -23.246 1.00 80.50 271 ALA A C 1
ATOM 2219 O O . ALA A 1 271 ? 19.150 -10.565 -23.951 1.00 80.50 271 ALA A O 1
ATOM 2220 N N . LEU A 1 272 ? 19.936 -8.709 -22.946 1.00 78.31 272 LEU A N 1
ATOM 2221 C CA . LEU A 1 272 ? 21.329 -8.843 -23.378 1.00 78.31 272 LEU A CA 1
ATOM 2222 C C . LEU A 1 272 ? 22.007 -10.043 -22.717 1.00 78.31 272 LEU A C 1
ATOM 2224 O O . LEU A 1 272 ? 22.586 -10.862 -23.421 1.00 78.31 272 LEU A O 1
ATOM 2228 N N . VAL A 1 273 ? 21.834 -10.239 -21.406 1.00 76.88 273 VAL A N 1
ATOM 2229 C CA . VAL A 1 273 ? 22.304 -11.445 -20.699 1.00 76.88 273 VAL A CA 1
ATOM 2230 C C . VAL A 1 273 ? 21.670 -12.705 -21.288 1.00 76.88 273 VAL A C 1
ATOM 2232 O O . VAL A 1 273 ? 22.352 -13.710 -21.475 1.00 76.88 273 VAL A O 1
ATOM 2235 N N . LYS A 1 274 ? 20.376 -12.676 -21.636 1.00 78.19 274 LYS A N 1
ATOM 2236 C CA . LYS A 1 274 ? 19.709 -13.800 -22.313 1.00 78.19 274 LYS A CA 1
ATOM 2237 C C . LYS A 1 274 ? 20.292 -14.065 -23.703 1.00 78.19 274 LYS A C 1
ATOM 2239 O O . LYS A 1 274 ? 20.485 -15.236 -24.027 1.00 78.19 274 LYS A O 1
ATOM 2244 N N . ARG A 1 275 ? 20.614 -13.025 -24.484 1.00 74.06 275 ARG A N 1
ATOM 2245 C CA . ARG A 1 275 ? 21.292 -13.158 -25.787 1.00 74.06 275 ARG A CA 1
ATOM 2246 C C . ARG A 1 275 ? 22.715 -13.686 -25.645 1.00 74.06 275 ARG A C 1
ATOM 2248 O O . ARG A 1 275 ? 23.043 -14.677 -26.284 1.00 74.06 275 ARG A O 1
ATOM 2255 N N . MET A 1 276 ? 23.510 -13.133 -24.731 1.00 69.38 276 MET A N 1
ATOM 2256 C CA . MET A 1 276 ? 24.850 -13.634 -24.402 1.00 69.38 276 MET A CA 1
ATOM 2257 C C . MET A 1 276 ? 24.800 -15.088 -23.921 1.00 69.38 276 MET A C 1
ATOM 2259 O O . MET A 1 276 ? 25.630 -15.901 -24.311 1.00 69.38 276 MET A O 1
ATOM 2263 N N . LYS A 1 277 ? 23.787 -15.470 -23.137 1.00 67.75 277 LYS A N 1
ATOM 2264 C CA . LYS A 1 277 ? 23.574 -16.863 -22.726 1.00 67.75 277 LYS A CA 1
ATOM 2265 C C . LYS A 1 277 ? 23.221 -17.776 -23.905 1.00 67.75 277 LYS A C 1
ATOM 2267 O O . LYS A 1 277 ? 23.613 -18.939 -23.890 1.00 67.75 277 LYS A O 1
ATOM 2272 N N . SER A 1 278 ? 22.481 -17.291 -24.903 1.00 66.94 278 SER A N 1
ATOM 2273 C CA . SER A 1 278 ? 22.153 -18.071 -26.105 1.00 66.94 278 SER A CA 1
ATOM 2274 C C . SER A 1 278 ? 23.269 -18.106 -27.154 1.00 66.94 278 SER A C 1
ATOM 2276 O O . SER A 1 278 ? 23.361 -19.095 -27.873 1.00 66.94 278 SER A O 1
ATOM 2278 N N . GLU A 1 279 ? 24.104 -17.069 -27.234 1.00 62.91 279 GLU A N 1
ATOM 2279 C CA . GLU A 1 279 ? 25.155 -16.909 -28.253 1.00 62.91 279 GLU A CA 1
ATOM 2280 C C . GLU A 1 279 ? 26.535 -17.377 -27.764 1.00 62.91 279 GLU A C 1
ATOM 2282 O O . GLU A 1 279 ? 27.288 -17.966 -28.534 1.00 62.91 279 GLU A O 1
ATOM 2287 N N . TYR A 1 280 ? 26.862 -17.178 -26.483 1.00 52.50 280 TYR A N 1
ATOM 2288 C CA . TYR A 1 280 ? 28.201 -17.415 -25.926 1.00 52.50 280 TYR A CA 1
ATOM 2289 C C . TYR A 1 280 ? 28.317 -18.674 -25.058 1.00 52.50 280 TYR A C 1
ATOM 2291 O O . TYR A 1 280 ? 29.420 -19.049 -24.658 1.00 52.50 280 TYR A O 1
ATOM 2299 N N . VAL A 1 281 ? 27.208 -19.368 -24.775 1.00 52.75 281 VAL A N 1
ATOM 2300 C CA . VAL A 1 281 ? 27.235 -20.632 -24.029 1.00 52.75 281 VAL A CA 1
ATOM 2301 C C . VAL A 1 281 ? 26.743 -21.768 -24.925 1.00 52.75 281 VAL A C 1
ATOM 2303 O O . VAL A 1 281 ? 25.533 -21.974 -25.053 1.00 52.75 281 VAL A O 1
ATOM 2306 N N . PRO A 1 282 ? 27.653 -22.536 -25.557 1.00 57.06 282 PRO A N 1
ATOM 2307 C CA . PRO A 1 282 ? 27.272 -23.684 -26.361 1.00 57.06 282 PRO A CA 1
ATOM 2308 C C . PRO A 1 282 ? 26.422 -24.623 -25.507 1.00 57.06 282 PRO A C 1
ATOM 2310 O O . PRO A 1 282 ? 26.894 -25.145 -24.492 1.00 57.06 282 PRO A O 1
ATOM 2313 N N . ARG A 1 283 ? 25.172 -24.872 -25.922 1.00 56.16 283 ARG A N 1
ATOM 2314 C CA . ARG A 1 283 ? 24.298 -25.862 -25.268 1.00 56.16 283 ARG A CA 1
ATOM 2315 C C . ARG A 1 283 ? 25.027 -27.202 -25.077 1.00 56.16 283 ARG A C 1
ATOM 2317 O O . ARG A 1 283 ? 24.827 -27.847 -24.060 1.00 56.16 283 ARG A O 1
ATOM 2324 N N . SER A 1 284 ? 25.958 -27.542 -25.973 1.00 58.62 284 SER A N 1
ATOM 2325 C CA . SER A 1 284 ? 26.818 -28.730 -25.909 1.00 58.62 284 SER A CA 1
ATOM 2326 C C . SER A 1 284 ? 27.729 -28.827 -24.676 1.00 58.62 284 SER A C 1
ATOM 2328 O O . SER A 1 284 ? 27.996 -29.940 -24.234 1.00 58.62 284 SER A O 1
ATOM 2330 N N . LYS A 1 285 ? 28.185 -27.710 -24.087 1.00 57.72 285 LYS A N 1
ATOM 2331 C CA . LYS A 1 285 ? 28.971 -27.705 -22.834 1.00 57.72 285 LYS A CA 1
ATOM 2332 C C . LYS A 1 285 ? 28.101 -27.497 -21.594 1.00 57.72 285 LYS A C 1
ATOM 2334 O O . LYS A 1 285 ? 28.461 -27.944 -20.510 1.00 57.72 285 LYS A O 1
ATOM 2339 N N . LEU A 1 286 ? 26.940 -26.857 -21.748 1.00 60.09 286 LEU A N 1
ATOM 2340 C CA . LEU A 1 286 ? 26.026 -26.606 -20.635 1.00 60.09 286 LEU A CA 1
ATOM 2341 C C . LEU A 1 286 ? 25.257 -27.864 -20.219 1.00 60.09 286 LEU A C 1
ATOM 2343 O O . LEU A 1 286 ? 25.055 -28.079 -19.033 1.00 60.09 286 LEU A O 1
ATOM 2347 N N . THR A 1 287 ? 24.840 -28.710 -21.164 1.00 70.81 287 THR A N 1
ATOM 2348 C CA . THR A 1 287 ? 24.114 -29.953 -20.858 1.00 70.81 287 THR A CA 1
ATOM 2349 C C . THR A 1 287 ? 24.883 -30.906 -19.927 1.00 70.81 287 THR A C 1
ATOM 2351 O O . THR A 1 287 ? 24.271 -31.351 -18.954 1.00 70.81 287 THR A O 1
ATOM 2354 N N . PRO A 1 288 ? 26.186 -31.199 -20.135 1.00 74.81 288 PRO A N 1
ATOM 2355 C CA . PRO A 1 288 ? 26.940 -32.050 -19.211 1.00 74.81 288 PRO A CA 1
ATOM 2356 C C . PRO A 1 288 ? 27.134 -31.398 -17.836 1.00 74.81 288 PRO A C 1
ATOM 2358 O O . PRO A 1 288 ? 26.899 -32.057 -16.829 1.00 74.81 288 PRO A O 1
ATOM 2361 N N . LEU A 1 289 ? 27.436 -30.095 -17.776 1.00 72.88 289 LEU A N 1
ATOM 2362 C CA . LEU A 1 289 ? 27.545 -29.367 -16.504 1.00 72.88 289 LEU A CA 1
ATOM 2363 C C . LEU A 1 289 ? 26.212 -29.331 -15.743 1.00 72.88 289 LEU A C 1
ATOM 2365 O O . LEU A 1 289 ? 26.185 -29.470 -14.527 1.00 72.88 289 LEU A O 1
ATOM 2369 N N . LEU A 1 290 ? 25.083 -29.188 -16.440 1.00 76.69 290 LEU A N 1
ATOM 2370 C CA . LEU A 1 290 ? 23.759 -29.179 -15.815 1.00 76.69 290 LEU A CA 1
ATOM 2371 C C . LEU A 1 290 ? 23.371 -30.567 -15.284 1.00 76.69 290 LEU A C 1
ATOM 2373 O O . LEU A 1 290 ? 22.700 -30.669 -14.257 1.00 76.69 290 LEU A O 1
ATOM 2377 N N . ALA A 1 291 ? 23.789 -31.632 -15.973 1.00 83.94 291 ALA A N 1
ATOM 2378 C CA . ALA A 1 291 ? 23.639 -33.002 -15.493 1.00 83.94 291 ALA A CA 1
ATOM 2379 C C . ALA A 1 291 ? 24.510 -33.253 -14.253 1.00 83.94 291 ALA A C 1
ATOM 2381 O O . ALA A 1 291 ? 24.042 -33.850 -13.285 1.00 83.94 291 ALA A O 1
ATOM 2382 N N . GLU A 1 292 ? 25.738 -32.737 -14.248 1.00 87.69 292 GLU A N 1
ATOM 2383 C CA . GLU A 1 292 ? 26.654 -32.831 -13.113 1.00 87.69 292 GLU A CA 1
ATOM 2384 C C . GLU A 1 292 ? 26.144 -32.042 -11.900 1.00 87.69 292 GLU A C 1
ATOM 2386 O O . GLU A 1 292 ? 26.097 -32.580 -10.800 1.00 87.69 292 GLU A O 1
ATOM 2391 N N . VAL A 1 293 ? 25.625 -30.827 -12.098 1.00 82.69 293 VAL A N 1
ATOM 2392 C CA . VAL A 1 293 ? 24.988 -30.030 -11.035 1.00 82.69 293 VA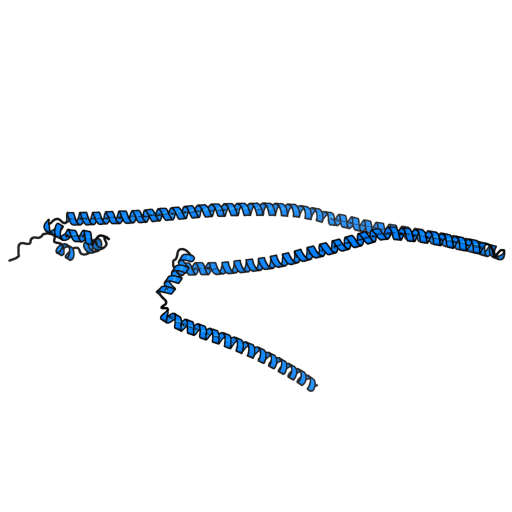L A CA 1
ATOM 2393 C C . VAL A 1 293 ? 23.747 -30.727 -10.476 1.00 82.69 293 VAL A C 1
ATOM 2395 O O . VAL A 1 293 ? 23.558 -30.747 -9.263 1.00 82.69 293 VAL A O 1
ATOM 2398 N N . LYS A 1 294 ? 22.906 -31.340 -11.322 1.00 87.75 294 LYS A N 1
ATOM 2399 C CA . LYS A 1 294 ? 21.756 -32.129 -10.845 1.00 87.75 294 LYS A CA 1
ATOM 2400 C C . LYS A 1 294 ? 22.193 -33.332 -10.012 1.00 87.75 294 LYS A C 1
ATOM 2402 O O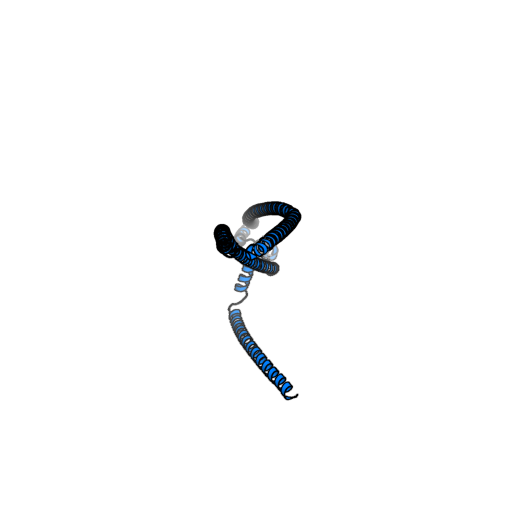 . LYS A 1 294 ? 21.596 -33.579 -8.970 1.00 87.75 294 LYS A O 1
ATOM 2407 N N . ARG A 1 295 ? 23.244 -34.036 -10.441 1.00 93.69 295 ARG A N 1
ATOM 2408 C CA . ARG A 1 295 ? 23.832 -35.162 -9.702 1.00 93.69 295 ARG A CA 1
ATOM 2409 C C . ARG A 1 295 ? 24.449 -34.716 -8.373 1.00 93.69 295 ARG A C 1
ATOM 2411 O O . ARG A 1 295 ? 24.305 -35.404 -7.370 1.00 93.69 295 ARG A O 1
ATOM 2418 N N . LEU A 1 296 ? 25.139 -33.578 -8.353 1.00 89.88 296 LEU A N 1
ATOM 2419 C CA . LEU A 1 296 ? 25.696 -33.013 -7.124 1.00 89.88 296 LEU A CA 1
ATOM 2420 C C . LEU A 1 296 ? 24.587 -32.574 -6.170 1.00 89.88 296 LEU A C 1
ATOM 2422 O O . LEU A 1 296 ? 24.687 -32.829 -4.977 1.00 89.88 296 LEU A O 1
ATOM 2426 N N . LYS A 1 297 ? 23.502 -31.989 -6.683 1.00 90.06 297 LYS A N 1
ATOM 2427 C CA . LYS A 1 297 ? 22.353 -31.599 -5.865 1.00 90.06 297 LYS A CA 1
ATOM 2428 C C . LYS A 1 297 ? 21.657 -32.805 -5.233 1.00 90.06 297 LYS A C 1
ATOM 2430 O O . LYS A 1 297 ? 21.430 -32.783 -4.031 1.00 90.06 297 LYS A O 1
ATOM 2435 N N . SER A 1 298 ? 21.386 -33.864 -6.001 1.00 91.38 298 SER A N 1
ATOM 2436 C CA . SER A 1 298 ? 20.813 -35.092 -5.431 1.00 91.38 298 SER A CA 1
ATOM 2437 C C . SER A 1 298 ? 21.747 -35.708 -4.391 1.00 91.38 298 SER A C 1
ATOM 2439 O O . SER A 1 298 ? 21.294 -36.182 -3.358 1.00 91.38 298 SER A O 1
ATOM 2441 N N . ARG A 1 299 ? 23.067 -35.637 -4.614 1.00 92.00 299 ARG A N 1
ATOM 2442 C CA . ARG A 1 299 ? 24.049 -36.107 -3.635 1.00 92.00 299 ARG A CA 1
ATOM 2443 C C . ARG A 1 299 ? 24.072 -35.262 -2.359 1.00 92.00 299 ARG A C 1
ATOM 2445 O O . ARG A 1 299 ? 24.293 -35.813 -1.288 1.00 92.00 299 ARG A O 1
ATOM 2452 N N . ILE A 1 300 ? 23.870 -33.948 -2.461 1.00 90.19 300 ILE A N 1
ATOM 2453 C CA . ILE A 1 300 ? 23.745 -33.062 -1.296 1.00 90.19 300 ILE A CA 1
ATOM 2454 C C . ILE A 1 300 ? 22.474 -33.398 -0.513 1.00 90.19 300 ILE A C 1
ATOM 2456 O O . ILE A 1 300 ? 22.564 -33.548 0.697 1.00 90.19 300 ILE A O 1
ATOM 2460 N N . GLU A 1 301 ? 21.334 -33.583 -1.183 1.00 91.25 301 GLU A N 1
ATOM 2461 C CA . GLU A 1 301 ? 20.073 -33.971 -0.530 1.00 91.25 301 GLU A CA 1
ATOM 2462 C C . GLU A 1 301 ? 20.213 -35.320 0.204 1.00 91.25 301 GLU A C 1
ATOM 2464 O O . GLU A 1 301 ? 19.870 -35.417 1.380 1.00 91.25 301 GLU A O 1
ATOM 2469 N N . GLU A 1 302 ? 20.827 -36.329 -0.430 1.00 94.12 302 GLU A N 1
ATOM 2470 C CA . GLU A 1 302 ? 21.151 -37.610 0.222 1.00 94.12 302 GLU A CA 1
ATOM 2471 C C . GLU A 1 302 ? 22.032 -37.429 1.467 1.00 94.12 302 GLU A C 1
ATOM 2473 O O . GLU A 1 302 ? 21.783 -38.040 2.506 1.00 94.12 302 GLU A O 1
ATOM 2478 N N . LEU A 1 303 ? 23.070 -36.592 1.368 1.00 92.44 303 LEU A N 1
ATOM 2479 C CA . LEU A 1 303 ? 23.976 -36.322 2.481 1.00 92.44 303 LEU A CA 1
ATOM 2480 C C . LEU A 1 303 ? 23.284 -35.546 3.604 1.00 92.44 303 LEU A C 1
ATOM 2482 O O . LEU A 1 303 ? 23.582 -35.794 4.766 1.00 92.44 303 LEU A O 1
ATOM 2486 N N . GLU A 1 304 ? 22.379 -34.619 3.297 1.00 91.56 304 GLU A N 1
ATOM 2487 C CA . GLU A 1 304 ? 21.602 -33.883 4.297 1.00 91.56 304 GLU A CA 1
ATOM 2488 C C . GLU A 1 304 ? 20.642 -34.802 5.059 1.00 91.56 304 GLU A C 1
ATOM 2490 O O . GLU A 1 304 ? 20.559 -34.711 6.289 1.00 91.56 304 GLU A O 1
ATOM 2495 N N . ASP A 1 305 ? 19.971 -35.716 4.357 1.00 93.38 305 ASP A N 1
ATOM 2496 C CA . ASP A 1 305 ? 19.106 -36.730 4.964 1.00 93.38 305 ASP A CA 1
ATOM 2497 C C . ASP A 1 305 ? 19.911 -37.714 5.827 1.00 93.38 305 ASP A C 1
ATOM 2499 O O . ASP A 1 305 ? 19.515 -38.030 6.956 1.00 93.38 305 ASP A O 1
ATOM 2503 N N . GLU A 1 306 ? 21.086 -38.142 5.356 1.00 93.50 306 GLU A N 1
ATOM 2504 C CA . GLU A 1 306 ? 22.004 -38.979 6.132 1.00 93.50 306 GLU A CA 1
ATOM 2505 C C . GLU A 1 306 ? 22.491 -38.250 7.393 1.00 93.50 306 GLU A C 1
ATOM 2507 O O . GLU A 1 306 ? 22.455 -38.806 8.493 1.00 93.50 306 GLU A O 1
ATOM 2512 N N . ASN A 1 307 ? 22.868 -36.976 7.273 1.00 92.19 307 ASN A N 1
ATOM 2513 C CA . ASN A 1 307 ? 23.313 -36.159 8.400 1.00 92.19 307 ASN A CA 1
ATOM 2514 C C . ASN A 1 307 ? 22.186 -35.947 9.423 1.00 92.19 307 ASN A C 1
ATOM 2516 O O . ASN A 1 307 ? 22.420 -36.010 10.631 1.00 92.19 307 ASN A O 1
ATOM 2520 N N . ARG A 1 308 ? 20.944 -35.756 8.962 1.00 92.06 308 ARG A N 1
ATOM 2521 C CA . ARG A 1 308 ? 19.764 -35.670 9.833 1.00 92.06 308 ARG A CA 1
ATOM 2522 C C . ARG A 1 308 ? 19.538 -36.980 10.589 1.00 92.06 308 ARG A C 1
ATOM 2524 O O . ARG A 1 308 ? 19.405 -36.952 11.810 1.00 92.06 308 ARG A O 1
ATOM 2531 N N . SER A 1 309 ? 19.598 -38.121 9.898 1.00 92.75 309 SER A N 1
ATOM 2532 C CA . SER A 1 309 ? 19.484 -39.443 10.529 1.00 92.75 309 SER A CA 1
ATOM 2533 C C . SER A 1 309 ? 20.593 -39.695 11.558 1.00 92.75 309 SER A C 1
ATOM 2535 O O . SER A 1 309 ? 20.337 -40.227 12.639 1.00 92.75 309 SER A O 1
ATOM 2537 N N . LEU A 1 310 ? 21.831 -39.289 11.259 1.00 93.12 310 LEU A N 1
ATOM 2538 C CA . LEU A 1 310 ? 22.956 -39.401 12.190 1.00 93.12 310 LEU A CA 1
ATOM 2539 C C . LEU A 1 310 ? 22.785 -38.502 13.418 1.00 93.12 310 LEU A C 1
ATOM 2541 O O . LEU A 1 310 ? 23.085 -38.942 14.526 1.00 93.12 310 LEU A O 1
ATOM 2545 N N . ARG A 1 311 ? 22.261 -37.280 13.260 1.00 91.94 311 ARG A N 1
ATOM 2546 C CA . ARG A 1 311 ? 21.942 -36.396 14.394 1.00 91.94 311 ARG A CA 1
ATOM 2547 C C . ARG A 1 311 ? 20.884 -37.002 15.307 1.00 91.94 311 ARG A C 1
ATOM 2549 O O . ARG A 1 311 ? 21.101 -37.039 16.511 1.00 91.94 311 ARG A O 1
ATOM 2556 N N . GLU A 1 312 ? 19.809 -37.553 14.749 1.00 93.44 312 GLU A N 1
ATOM 2557 C CA . GLU A 1 312 ? 18.779 -38.246 15.535 1.00 93.44 312 GLU A CA 1
ATOM 2558 C C . GLU A 1 312 ? 19.341 -39.471 16.272 1.00 93.44 312 GLU A C 1
ATOM 2560 O O . GLU A 1 312 ? 19.004 -39.720 17.430 1.00 93.44 312 GLU A O 1
ATOM 2565 N N . LYS A 1 313 ? 20.217 -40.251 15.623 1.00 93.69 313 LYS A N 1
ATOM 2566 C CA . LYS A 1 313 ? 20.899 -41.384 16.269 1.00 93.69 313 LYS A CA 1
ATOM 2567 C C . LYS A 1 313 ? 21.819 -40.919 17.396 1.00 93.69 313 LYS A C 1
ATOM 2569 O O . LYS A 1 313 ? 21.791 -41.516 18.467 1.00 93.69 313 LYS A O 1
ATOM 2574 N N . ASN A 1 314 ? 22.592 -39.857 17.180 1.00 91.62 314 ASN A N 1
ATOM 2575 C CA . ASN A 1 314 ? 23.459 -39.279 18.205 1.00 91.62 314 ASN A CA 1
ATOM 2576 C C . ASN A 1 314 ? 22.658 -38.726 19.384 1.00 91.62 314 ASN A C 1
ATOM 2578 O O . ASN A 1 314 ? 23.068 -38.906 20.524 1.00 91.62 314 ASN A O 1
ATOM 2582 N N . GLU A 1 315 ? 21.504 -38.109 19.138 1.00 92.81 315 GLU A N 1
ATOM 2583 C CA . GLU A 1 315 ? 20.618 -37.631 20.199 1.00 92.81 315 GLU A CA 1
ATOM 2584 C C . GLU A 1 315 ? 20.056 -38.794 21.026 1.00 92.81 315 GLU A C 1
ATOM 2586 O O . GLU A 1 315 ? 20.125 -38.765 22.254 1.00 92.81 315 GLU A O 1
ATOM 2591 N N . LYS A 1 316 ? 19.600 -39.871 20.372 1.00 92.25 316 LYS A N 1
ATOM 2592 C CA . LYS A 1 316 ? 19.150 -41.098 21.055 1.00 92.25 316 LYS A CA 1
ATOM 2593 C C . LYS A 1 316 ? 20.264 -41.755 21.870 1.00 92.25 316 LYS A C 1
ATOM 2595 O O . LYS A 1 316 ? 20.023 -42.181 22.996 1.00 92.25 316 LYS A O 1
ATOM 2600 N N . LEU A 1 317 ? 21.480 -41.830 21.326 1.00 91.44 317 LEU A N 1
ATOM 2601 C CA . LEU A 1 317 ? 22.647 -42.345 22.049 1.00 91.44 317 LEU A CA 1
ATOM 2602 C C . LEU A 1 317 ? 23.029 -41.438 23.224 1.00 91.44 317 LEU A C 1
ATOM 2604 O O . LEU A 1 317 ? 23.350 -41.943 24.294 1.00 91.44 317 LEU A O 1
ATOM 2608 N N . GLY A 1 318 ? 22.943 -40.117 23.058 1.00 91.12 318 GLY A N 1
ATOM 2609 C CA . GLY A 1 318 ? 23.165 -39.146 24.128 1.00 91.12 318 GLY A CA 1
ATOM 2610 C C . GLY A 1 318 ? 22.151 -39.288 25.263 1.00 91.12 318 GLY A C 1
ATOM 2611 O O . GLY A 1 318 ? 22.537 -39.301 26.428 1.00 91.12 318 GLY A O 1
ATOM 2612 N N . GLN A 1 319 ? 20.870 -39.475 24.939 1.00 90.62 319 GLN A N 1
ATOM 2613 C CA . GLN A 1 319 ? 19.824 -39.766 25.925 1.00 90.62 319 GLN A CA 1
ATOM 2614 C C . GLN A 1 319 ? 20.065 -41.106 26.634 1.00 90.62 319 GLN A C 1
ATOM 2616 O O . GLN A 1 319 ? 19.941 -41.181 27.853 1.00 90.62 319 GLN A O 1
ATOM 2621 N N . ALA A 1 320 ? 20.459 -42.152 25.900 1.00 89.25 320 ALA A N 1
ATOM 2622 C CA . ALA A 1 320 ? 20.785 -43.453 26.483 1.00 89.25 320 ALA A CA 1
ATOM 2623 C C . ALA A 1 320 ? 22.001 -43.389 27.422 1.00 89.25 320 ALA A C 1
ATOM 2625 O O . ALA A 1 320 ? 21.959 -43.955 28.511 1.00 89.25 320 ALA A O 1
ATOM 2626 N N . LEU A 1 321 ? 23.059 -42.667 27.040 1.00 85.56 321 LEU A N 1
ATOM 2627 C CA . LEU A 1 321 ? 24.223 -42.429 27.897 1.00 85.56 321 LEU A CA 1
ATOM 2628 C C . LEU A 1 321 ? 23.855 -41.632 29.145 1.00 85.56 321 LEU A C 1
ATOM 2630 O O . LEU A 1 321 ? 24.321 -41.969 30.227 1.00 85.56 321 LEU A O 1
ATOM 2634 N N . LYS A 1 322 ? 22.999 -40.614 29.011 1.00 88.88 322 LYS A N 1
ATOM 2635 C CA . LYS A 1 322 ? 22.527 -39.824 30.150 1.00 88.88 322 LYS A CA 1
ATOM 2636 C C . LYS A 1 322 ? 21.746 -40.682 31.149 1.00 88.88 322 LYS A C 1
ATOM 2638 O O . LYS A 1 322 ? 22.056 -40.639 32.329 1.00 88.88 322 LYS A O 1
ATOM 2643 N N . MET A 1 323 ? 20.832 -41.531 30.672 1.00 86.12 323 MET A N 1
ATOM 2644 C CA . MET A 1 323 ? 20.111 -42.480 31.533 1.00 86.12 323 MET A CA 1
ATOM 2645 C C . MET A 1 323 ? 21.042 -43.496 32.212 1.00 86.12 323 MET A C 1
ATOM 2647 O O . MET A 1 323 ? 20.806 -43.874 33.354 1.00 86.12 323 MET A O 1
ATOM 2651 N N . LEU A 1 324 ? 22.090 -43.966 31.524 1.00 84.81 324 LEU A N 1
ATOM 2652 C CA . LEU A 1 324 ? 23.070 -44.884 32.118 1.00 84.81 324 LEU A CA 1
ATOM 2653 C C . LEU A 1 324 ? 23.970 -44.196 33.152 1.00 84.81 324 LEU A C 1
ATOM 2655 O O . LEU A 1 324 ? 24.329 -44.831 34.137 1.00 84.81 324 LEU A O 1
ATOM 2659 N N . LEU A 1 325 ? 24.325 -42.925 32.940 1.00 81.94 325 LEU A N 1
ATOM 2660 C CA . LEU A 1 325 ? 25.077 -42.125 33.909 1.00 81.94 325 LEU A CA 1
ATOM 2661 C C . LEU A 1 325 ? 24.241 -41.832 35.155 1.00 81.94 325 LEU A C 1
ATOM 2663 O O . LEU A 1 325 ? 24.712 -42.099 36.250 1.00 81.94 325 LEU A O 1
ATOM 2667 N N . GLU A 1 326 ? 22.992 -41.387 34.990 1.00 81.19 326 GLU A N 1
ATOM 2668 C CA . GLU A 1 326 ? 22.068 -41.140 36.109 1.00 81.19 326 GLU A CA 1
ATOM 2669 C C . GLU A 1 326 ? 21.841 -42.421 36.929 1.00 81.19 326 GLU A C 1
ATOM 2671 O O . GLU A 1 326 ? 21.914 -42.403 38.152 1.00 81.19 326 GLU A O 1
ATOM 2676 N N . ARG A 1 327 ? 21.687 -43.572 36.265 1.00 75.06 327 ARG A N 1
ATOM 2677 C CA . ARG A 1 327 ? 21.556 -44.864 36.948 1.00 75.06 327 ARG A CA 1
ATOM 2678 C C . ARG A 1 327 ? 22.853 -45.343 37.618 1.00 75.06 327 ARG A C 1
ATOM 2680 O O . ARG A 1 327 ? 22.797 -46.009 38.643 1.00 75.06 327 ARG A O 1
ATOM 2687 N N . GLY A 1 328 ? 24.013 -45.038 37.039 1.00 69.00 328 GLY A N 1
ATOM 2688 C CA . GLY A 1 328 ? 25.314 -45.356 37.634 1.00 69.00 328 GLY A CA 1
ATOM 2689 C C . GLY A 1 328 ? 25.656 -44.480 38.842 1.00 69.00 328 GLY A C 1
ATOM 2690 O O . GLY A 1 328 ? 26.347 -44.945 39.743 1.00 69.00 328 GLY A O 1
ATOM 2691 N N . GLU A 1 329 ? 25.161 -43.240 38.876 1.00 66.00 329 GLU A N 1
ATOM 2692 C CA . GLU A 1 329 ? 25.237 -42.355 40.044 1.00 66.00 329 GLU A CA 1
ATOM 2693 C C . GLU A 1 329 ? 24.279 -42.818 41.156 1.00 66.00 329 GLU A C 1
ATOM 2695 O O . GLU A 1 329 ? 24.670 -42.821 42.318 1.00 66.00 329 GLU A O 1
ATOM 2700 N N . GLU A 1 330 ? 23.083 -43.313 40.813 1.00 58.06 330 GLU A N 1
ATOM 2701 C CA . GLU A 1 330 ? 22.126 -43.888 41.777 1.00 58.06 330 GLU A CA 1
ATOM 2702 C C . GLU A 1 330 ? 22.559 -45.245 42.369 1.00 58.06 330 GLU A C 1
ATOM 2704 O O . GLU A 1 330 ? 22.167 -45.578 43.483 1.00 58.06 330 GLU A O 1
ATOM 2709 N N . GLU A 1 331 ? 23.353 -46.047 41.652 1.00 54.56 331 GLU A N 1
ATOM 2710 C CA . GLU A 1 331 ? 23.887 -47.331 42.148 1.00 54.56 331 GLU A CA 1
ATOM 2711 C C . GLU A 1 331 ? 25.234 -47.173 42.903 1.00 54.56 331 GLU A C 1
ATOM 2713 O O . GLU A 1 331 ? 25.785 -48.162 43.393 1.00 54.56 331 GLU A O 1
ATOM 2718 N N . GLY A 1 332 ? 25.777 -45.947 42.982 1.00 52.84 332 GLY A N 1
ATOM 2719 C CA . GLY A 1 332 ? 27.063 -45.614 43.613 1.00 52.84 332 GLY A CA 1
ATOM 2720 C C . GLY A 1 332 ? 26.991 -44.875 44.961 1.00 52.84 332 GLY A C 1
ATOM 2721 O O . GLY A 1 332 ? 28.046 -44.667 45.569 1.00 52.84 332 GLY A O 1
ATOM 2722 N N . GLU A 1 333 ? 25.793 -44.500 45.421 1.00 43.19 333 GLU A N 1
ATOM 2723 C CA . GLU A 1 333 ? 25.486 -44.089 46.809 1.00 43.19 333 GLU A CA 1
ATOM 2724 C C . GLU A 1 333 ? 24.982 -45.284 47.631 1.00 43.19 333 GLU A C 1
ATOM 2726 O O . GLU A 1 333 ? 25.348 -45.364 48.831 1.00 43.19 333 GLU A O 1
#